Protein AF-A0A1I8AW15-F1 (afdb_monomer_lite)

pLDDT: mean 72.68, std 21.8, range [30.0, 95.88]

InterPro domains:
  IPR016137 RGS domain [PF00615] (11-127)
  IPR016137 RGS domain [PS50132] (11-117)
  IPR016137 RGS domain [SM00315] (11-133)
  IPR036305 RGS domain superfamily [SSF48097] (4-133)
  IPR043581 Axin-like [PTHR46102] (6-182)
  IPR044926 RGS, subdomain 2 [G3DSA:1.10.167.10] (1-137)

Organism: Meloidogyne hapla (NCBI:txid6305)

Radius of gyration: 28.62 Å; chains: 1; bounding box: 83×73×67 Å

Sequence (205 aa):
MEQRRFKWATSLEEVLSDFDALQLFQSWMGVDDDSSEHPLRLHFAIIAYRAMLSRNDTRVMQLAREIYNKFLRPKIGLCAFIDSTIRERVGQRLRQSTACPSDLFDECLPSLDAFLRRQHALFVSSHEFLDKFNSSLFLDDQAPSCSSDIHKSSLANRSSRKGQQHKDHIVPTLTADMLKRSQRDREAMVPAGTTRFAHLVYSND

Secondary structure (DSSP, 8-state):
-HHHHHHHHH-HHHHHH-HHHHHHHHHHHTT-TTS-SHHHHHHHHHHHHHHHHHTT-TTHHHHHHHHIIIII-TTT-S-TTS-HHHHHHHHHHHHH-SS--TTTTGGGHHHHHHHHHHHHHHHHTSHHHHHHHH-TTSSS-----------------------------------HHHHHHHHHHHHTT----------------

Foldseek 3Di:
DLVLLVCLLVDLVSLLVDPVSVVLLLVVLVPDPVRDCLLVVLVVLLVVLLVCVVVVPPCSLVSLVVSLVAALDPPHHPPPQFDVVLSVQLVVCSVPDPDDDSCSCVSVVVSSVVVSVVSSNVSSVDPSSVCVSVVPPPPDPPDPDDDDDDDDDDDDDDDDDDDDDDDDPCPPDCDPVVVVVVVVVVVVPPDDDDDDDDDDDDDDD

Structure (mmCIF, N/CA/C/O backbone):
data_AF-A0A1I8AW15-F1
#
_entry.id   AF-A0A1I8AW15-F1
#
loop_
_atom_site.group_PDB
_atom_site.id
_atom_site.type_symbol
_atom_site.label_atom_id
_atom_site.label_alt_id
_atom_site.label_comp_id
_atom_site.label_asym_id
_atom_site.label_entity_id
_atom_site.label_seq_id
_atom_site.pdbx_PDB_ins_code
_atom_site.Cartn_x
_atom_site.Cartn_y
_atom_site.Cartn_z
_atom_site.occupancy
_atom_site.B_iso_or_equiv
_atom_site.auth_seq_id
_atom_site.auth_comp_id
_atom_site.auth_asym_id
_atom_site.auth_atom_id
_atom_site.pdbx_PDB_model_num
ATOM 1 N N . MET A 1 1 ? 12.651 -21.313 -12.231 1.00 55.78 1 MET A N 1
ATOM 2 C CA . MET A 1 1 ? 13.072 -19.936 -11.881 1.00 55.78 1 MET A CA 1
ATOM 3 C C . MET A 1 1 ? 12.522 -18.909 -12.870 1.00 55.78 1 MET A C 1
ATOM 5 O O . MET A 1 1 ? 11.902 -17.954 -12.424 1.00 55.78 1 MET A O 1
ATOM 9 N N . GLU A 1 2 ? 12.622 -19.130 -14.185 1.00 55.75 2 GLU A N 1
ATOM 10 C CA . GLU A 1 2 ? 12.097 -18.208 -15.218 1.00 55.75 2 GLU A CA 1
ATOM 11 C C . GLU A 1 2 ? 10.591 -17.917 -15.113 1.00 55.75 2 GLU A C 1
ATOM 13 O O . GLU A 1 2 ? 10.188 -16.759 -15.171 1.00 55.75 2 GLU A O 1
ATOM 18 N N . GLN A 1 3 ? 9.755 -18.931 -14.849 1.00 60.03 3 GLN A N 1
ATOM 19 C CA . GLN A 1 3 ? 8.311 -18.717 -14.656 1.00 60.03 3 GLN A CA 1
ATOM 20 C C . GLN A 1 3 ? 7.980 -17.788 -13.478 1.00 60.03 3 GLN A C 1
ATOM 22 O O . GLN A 1 3 ? 6.997 -17.061 -13.555 1.00 60.03 3 GLN A O 1
ATOM 27 N N . ARG A 1 4 ? 8.778 -17.780 -12.398 1.00 64.06 4 ARG A N 1
ATOM 28 C CA . ARG A 1 4 ? 8.552 -16.860 -11.265 1.00 64.06 4 ARG A CA 1
ATOM 29 C C . ARG A 1 4 ? 8.917 -15.425 -11.638 1.00 64.06 4 ARG A C 1
ATOM 31 O O . ARG A 1 4 ? 8.177 -14.508 -11.325 1.00 64.06 4 ARG A O 1
ATOM 38 N N . ARG A 1 5 ? 9.994 -15.231 -12.400 1.00 66.38 5 ARG A N 1
ATOM 39 C CA . ARG A 1 5 ? 10.424 -13.895 -12.842 1.00 66.38 5 ARG A CA 1
ATOM 40 C C . ARG A 1 5 ? 9.488 -13.286 -13.881 1.00 66.38 5 ARG A C 1
ATOM 42 O O . ARG A 1 5 ? 9.235 -12.088 -13.842 1.00 66.38 5 ARG A O 1
ATOM 49 N N . PHE A 1 6 ? 8.918 -14.107 -14.765 1.00 72.19 6 PHE A N 1
ATOM 50 C CA . PHE A 1 6 ? 7.867 -13.657 -15.681 1.00 72.19 6 PHE A CA 1
ATOM 51 C C . PHE A 1 6 ? 6.615 -13.188 -14.920 1.00 72.19 6 PHE A C 1
ATOM 53 O O . PHE A 1 6 ? 5.993 -12.195 -15.294 1.00 72.19 6 PHE A O 1
ATOM 60 N N . LYS A 1 7 ? 6.277 -13.849 -13.803 1.00 80.81 7 LYS A N 1
ATOM 61 C CA . LYS A 1 7 ? 5.204 -13.401 -12.904 1.00 80.81 7 LYS A CA 1
ATOM 62 C C . LYS A 1 7 ? 5.536 -12.070 -12.231 1.00 80.81 7 LYS A C 1
ATOM 64 O O . LYS A 1 7 ? 4.696 -11.178 -12.231 1.00 80.81 7 LYS A O 1
ATOM 69 N N . TRP A 1 8 ? 6.769 -11.890 -11.755 1.00 83.31 8 TRP A N 1
ATOM 70 C CA . TRP A 1 8 ? 7.211 -10.616 -11.173 1.00 83.31 8 TRP A CA 1
ATOM 71 C C . TRP A 1 8 ? 7.154 -9.460 -12.175 1.00 83.31 8 TRP A C 1
ATOM 73 O O . TRP A 1 8 ? 6.820 -8.346 -11.797 1.00 83.31 8 TRP A O 1
ATOM 83 N N . ALA A 1 9 ? 7.434 -9.718 -13.455 1.00 79.06 9 ALA A N 1
ATOM 84 C CA . ALA A 1 9 ? 7.359 -8.708 -14.510 1.00 79.06 9 ALA A CA 1
ATOM 85 C C . ALA A 1 9 ? 5.917 -8.320 -14.895 1.00 79.06 9 ALA A C 1
ATOM 87 O O . ALA A 1 9 ? 5.694 -7.250 -15.453 1.00 79.06 9 ALA A O 1
ATOM 88 N N . THR A 1 10 ? 4.936 -9.183 -14.621 1.00 82.50 10 THR A N 1
ATOM 89 C CA . THR A 1 10 ? 3.550 -9.022 -15.098 1.00 82.50 10 THR A CA 1
ATOM 90 C C . THR A 1 10 ? 2.559 -8.658 -13.999 1.00 82.50 10 THR A C 1
ATOM 92 O O . THR A 1 10 ? 1.478 -8.159 -14.307 1.00 82.50 10 THR A O 1
ATOM 95 N N . SER A 1 11 ? 2.909 -8.885 -12.733 1.00 87.88 11 SER A N 1
ATOM 96 C CA . SER A 1 11 ? 1.995 -8.737 -11.604 1.00 87.88 11 SER A CA 1
ATOM 97 C C . SER A 1 11 ? 2.696 -8.130 -10.391 1.00 87.88 11 SER A C 1
ATOM 99 O O . SER A 1 11 ? 3.661 -8.693 -9.871 1.00 87.88 11 SER A O 1
ATOM 101 N N . LEU A 1 12 ? 2.173 -6.996 -9.915 1.00 89.81 12 LEU A N 1
ATOM 102 C CA . LEU A 1 12 ? 2.604 -6.380 -8.659 1.00 89.81 12 LEU A CA 1
ATOM 103 C C . LEU A 1 12 ? 2.271 -7.302 -7.480 1.00 89.81 12 LEU A C 1
ATOM 105 O O . LEU A 1 12 ? 3.043 -7.412 -6.537 1.00 89.81 12 LEU A O 1
ATOM 109 N N . GLU A 1 13 ? 1.138 -7.990 -7.536 1.00 91.44 13 GLU A N 1
ATOM 110 C CA . GLU A 1 13 ? 0.651 -8.874 -6.484 1.00 91.44 13 GLU A CA 1
ATOM 111 C C . GLU A 1 13 ? 1.610 -10.046 -6.245 1.00 91.44 13 GLU A C 1
ATOM 113 O O . GLU A 1 13 ? 1.859 -10.424 -5.100 1.00 91.44 13 GLU A O 1
ATOM 118 N N . GLU A 1 14 ? 2.202 -10.580 -7.315 1.00 88.56 14 GLU A N 1
ATOM 119 C CA . GLU A 1 14 ? 3.231 -11.622 -7.235 1.00 88.56 14 GLU A CA 1
ATOM 120 C C . GLU A 1 14 ? 4.530 -11.074 -6.626 1.00 88.56 14 GLU A C 1
ATOM 122 O O . GLU A 1 14 ? 5.172 -11.767 -5.841 1.00 88.56 14 GLU A O 1
ATOM 127 N N . VAL A 1 15 ? 4.886 -9.816 -6.916 1.00 87.56 15 VAL A N 1
ATOM 128 C CA . VAL A 1 15 ? 6.038 -9.143 -6.290 1.00 87.56 15 VAL A CA 1
ATOM 129 C C . VAL A 1 15 ? 5.806 -8.898 -4.798 1.00 87.56 15 VAL A C 1
ATOM 131 O O . VAL A 1 15 ? 6.709 -9.106 -3.999 1.00 87.56 15 VAL A O 1
ATOM 134 N N . LEU A 1 16 ? 4.604 -8.476 -4.401 1.00 90.81 16 LEU A N 1
ATOM 135 C CA . LEU A 1 16 ? 4.272 -8.200 -2.998 1.00 90.81 16 LEU A CA 1
ATOM 136 C C . LEU A 1 16 ? 4.114 -9.474 -2.155 1.00 90.81 16 LEU A C 1
ATOM 138 O O . LEU A 1 16 ? 4.244 -9.411 -0.932 1.00 90.81 16 LEU A O 1
ATOM 142 N N . SER A 1 17 ? 3.822 -10.609 -2.795 1.00 88.94 17 SER A N 1
ATOM 143 C CA . SER A 1 17 ? 3.623 -11.902 -2.128 1.00 88.94 17 SER A CA 1
ATOM 144 C C . SER A 1 17 ? 4.902 -12.741 -2.027 1.00 88.94 17 SER A C 1
ATOM 146 O O . SER A 1 17 ? 4.991 -13.610 -1.160 1.00 88.94 17 SER A O 1
ATOM 148 N N . ASP A 1 18 ? 5.884 -12.507 -2.900 1.00 87.38 18 ASP A N 1
ATOM 149 C CA . ASP A 1 18 ? 7.165 -13.215 -2.919 1.00 87.38 18 ASP A CA 1
ATOM 150 C C . ASP A 1 18 ? 8.237 -12.417 -2.159 1.00 87.38 18 ASP A C 1
ATOM 152 O O . ASP A 1 18 ? 8.476 -11.242 -2.435 1.00 87.38 18 ASP A O 1
ATOM 156 N N . PHE A 1 19 ? 8.888 -13.052 -1.179 1.00 86.69 19 PHE A N 1
ATOM 157 C CA . PHE A 1 19 ? 9.869 -12.385 -0.320 1.00 86.69 19 PHE A CA 1
ATOM 158 C C . PHE A 1 19 ? 11.073 -11.849 -1.106 1.00 86.69 19 PHE A C 1
ATOM 160 O O . PHE A 1 19 ? 11.488 -10.713 -0.876 1.00 86.69 19 PHE A O 1
ATOM 167 N N . ASP A 1 20 ? 11.609 -12.630 -2.046 1.00 85.38 20 ASP A N 1
ATOM 168 C CA . ASP A 1 20 ? 12.796 -12.244 -2.811 1.00 85.38 20 ASP A CA 1
ATOM 169 C C . ASP A 1 20 ? 12.461 -11.091 -3.763 1.00 85.38 20 ASP A C 1
ATOM 171 O O . ASP A 1 20 ? 13.210 -10.115 -3.865 1.00 85.38 20 ASP A O 1
ATOM 175 N N . ALA A 1 21 ? 11.299 -11.165 -4.417 1.00 84.75 21 ALA A N 1
ATOM 176 C CA . ALA A 1 21 ? 10.802 -10.100 -5.283 1.00 84.75 21 ALA A CA 1
ATOM 177 C C . ALA A 1 21 ? 10.575 -8.796 -4.510 1.00 84.75 21 ALA A C 1
ATOM 179 O O . ALA A 1 21 ? 10.987 -7.725 -4.961 1.00 84.75 21 ALA A O 1
ATOM 180 N N . LEU A 1 22 ? 9.964 -8.889 -3.327 1.00 89.00 22 LEU A N 1
ATOM 181 C CA . LEU A 1 22 ? 9.703 -7.745 -2.467 1.00 89.00 22 LEU A CA 1
ATOM 182 C C . LEU A 1 22 ? 11.000 -7.088 -1.987 1.00 89.00 22 LEU A C 1
ATOM 184 O O . LEU A 1 22 ? 11.090 -5.863 -2.009 1.00 89.00 22 LEU A O 1
ATOM 188 N N . GLN A 1 23 ? 12.007 -7.871 -1.586 1.00 87.00 23 GLN A N 1
ATOM 189 C CA . GLN A 1 23 ? 13.311 -7.336 -1.177 1.00 87.00 23 GLN A CA 1
ATOM 190 C C . GLN A 1 23 ? 13.996 -6.580 -2.320 1.00 87.00 23 GLN A C 1
ATOM 192 O O . GLN A 1 23 ? 14.532 -5.491 -2.113 1.00 87.00 23 GLN A O 1
ATOM 197 N N . LEU A 1 24 ? 13.940 -7.118 -3.540 1.00 86.06 24 LEU A N 1
ATOM 198 C CA . LEU A 1 24 ? 14.473 -6.437 -4.719 1.00 86.06 24 LEU A CA 1
ATOM 199 C C . LEU A 1 24 ? 13.719 -5.144 -5.021 1.00 86.06 24 LEU A C 1
ATOM 201 O O . LEU A 1 24 ? 14.347 -4.119 -5.278 1.00 86.06 24 LEU A O 1
ATOM 205 N N . PHE A 1 25 ? 12.391 -5.178 -4.948 1.00 87.69 25 PHE A N 1
ATOM 206 C CA . PHE A 1 25 ? 11.553 -4.012 -5.200 1.00 87.69 25 PHE A CA 1
ATOM 207 C C . PHE A 1 25 ? 11.757 -2.919 -4.139 1.00 87.69 25 PHE A C 1
ATOM 209 O O . PHE A 1 25 ? 11.862 -1.744 -4.480 1.00 87.69 25 PHE A O 1
ATOM 216 N N . GLN A 1 26 ? 11.895 -3.295 -2.863 1.00 88.62 26 GLN A N 1
ATOM 217 C CA . GLN A 1 26 ? 12.245 -2.388 -1.764 1.00 88.62 26 GLN A CA 1
ATOM 218 C C . GLN A 1 26 ? 13.633 -1.779 -1.943 1.00 88.62 26 GLN A C 1
ATOM 220 O O . GLN A 1 26 ? 13.791 -0.570 -1.793 1.00 88.62 26 GLN A O 1
ATOM 225 N N . SER A 1 27 ? 14.627 -2.606 -2.277 1.00 86.25 27 SER A N 1
ATOM 226 C CA . SER A 1 27 ? 15.989 -2.138 -2.510 1.00 86.25 27 SER A CA 1
ATOM 227 C C . SER A 1 27 ? 16.038 -1.155 -3.668 1.00 86.25 27 SER A C 1
ATOM 229 O O . SER A 1 27 ? 16.708 -0.142 -3.531 1.00 86.25 27 SER A O 1
ATOM 231 N N . TRP A 1 28 ? 15.340 -1.437 -4.773 1.00 87.50 28 TRP A N 1
ATOM 232 C CA . TRP A 1 28 ? 15.256 -0.535 -5.920 1.00 87.50 28 TRP A CA 1
ATOM 233 C C . TRP A 1 28 ? 14.564 0.775 -5.545 1.00 87.50 28 TRP A C 1
ATOM 235 O O . TRP A 1 28 ? 15.091 1.846 -5.826 1.00 87.50 28 TRP A O 1
ATOM 245 N N . MET A 1 29 ? 13.444 0.702 -4.817 1.00 84.00 29 MET A N 1
ATOM 246 C CA . MET A 1 29 ? 12.767 1.912 -4.366 1.00 84.00 29 MET A CA 1
ATOM 247 C C . MET A 1 29 ? 13.625 2.762 -3.426 1.00 84.00 29 MET A C 1
ATOM 249 O O . MET A 1 29 ? 13.451 3.968 -3.396 1.00 84.00 29 MET A O 1
ATOM 253 N N . GLY A 1 30 ? 14.548 2.170 -2.669 1.00 77.06 30 GLY A N 1
ATOM 254 C CA . GLY A 1 30 ? 15.447 2.911 -1.783 1.00 77.06 30 GLY A CA 1
ATOM 255 C C . GLY A 1 30 ? 16.617 3.620 -2.478 1.00 77.06 30 GLY A C 1
ATOM 256 O O . GLY A 1 30 ? 17.380 4.286 -1.781 1.00 77.06 30 GLY A O 1
ATOM 257 N N . VAL A 1 31 ? 16.798 3.457 -3.797 1.00 73.19 31 VAL A N 1
ATOM 258 C CA . VAL A 1 31 ? 17.905 4.076 -4.555 1.00 73.19 31 VAL A CA 1
ATOM 259 C C . VAL A 1 31 ? 17.589 5.517 -4.961 1.00 73.19 31 VAL A C 1
ATOM 261 O O . VAL A 1 31 ? 18.476 6.367 -4.898 1.00 73.19 31 VAL A O 1
ATOM 264 N N . ASP A 1 32 ? 16.340 5.800 -5.337 1.00 64.44 32 ASP A N 1
ATOM 265 C CA . ASP A 1 32 ? 15.919 7.111 -5.835 1.00 64.44 32 ASP A CA 1
ATOM 266 C C . ASP A 1 32 ? 15.163 7.904 -4.760 1.00 64.44 32 ASP A C 1
ATOM 268 O O . ASP A 1 32 ? 14.198 7.417 -4.177 1.00 64.44 32 ASP A O 1
ATOM 272 N N . ASP A 1 33 ? 15.545 9.165 -4.547 1.00 58.03 33 ASP A N 1
ATOM 273 C CA . ASP A 1 33 ? 14.931 10.058 -3.544 1.00 58.03 33 ASP A CA 1
ATOM 274 C C . ASP A 1 33 ? 13.451 10.383 -3.872 1.00 58.03 33 ASP A C 1
ATOM 276 O O . ASP A 1 33 ? 12.632 10.630 -2.985 1.00 58.03 33 ASP A O 1
ATOM 280 N N . ASP A 1 34 ? 13.080 10.302 -5.158 1.00 55.12 34 ASP A N 1
ATOM 281 C CA . ASP A 1 34 ? 11.700 10.447 -5.656 1.00 55.12 34 ASP A CA 1
ATOM 282 C C . ASP A 1 34 ? 10.829 9.207 -5.386 1.00 55.12 34 ASP A C 1
ATOM 284 O O . ASP A 1 34 ? 9.592 9.254 -5.418 1.00 55.12 34 ASP A O 1
ATOM 288 N N . SER A 1 35 ? 11.474 8.076 -5.113 1.00 60.81 35 SER A N 1
ATOM 289 C CA . SER A 1 35 ? 10.849 6.801 -4.827 1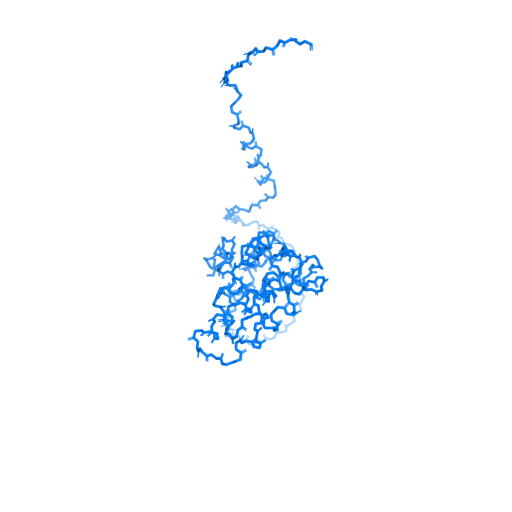.00 60.81 35 SER A CA 1
ATOM 290 C C . SER A 1 35 ? 10.884 6.572 -3.319 1.00 60.81 35 SER A C 1
ATOM 292 O O . SER A 1 35 ? 11.832 6.082 -2.718 1.00 60.81 35 SER A O 1
ATOM 294 N N . SER A 1 36 ? 9.800 6.931 -2.651 1.00 74.88 36 SER A N 1
ATOM 295 C CA . SER A 1 36 ? 9.697 6.642 -1.232 1.00 74.88 36 SER A CA 1
ATOM 296 C C . SER A 1 36 ? 9.252 5.195 -0.999 1.00 74.88 36 SER A C 1
ATOM 298 O O . SER A 1 36 ? 8.254 4.764 -1.564 1.00 74.88 36 SER A O 1
ATOM 300 N N . GLU A 1 37 ? 9.898 4.464 -0.082 1.00 85.44 37 GLU A N 1
ATOM 301 C CA . GLU A 1 37 ? 9.426 3.152 0.413 1.00 85.44 37 GLU A CA 1
ATOM 302 C C . GLU A 1 37 ? 8.133 3.276 1.259 1.00 85.44 37 GLU A C 1
ATOM 304 O O . GLU A 1 37 ? 7.493 2.296 1.646 1.00 85.44 37 GLU A O 1
ATOM 309 N N . HIS A 1 38 ? 7.728 4.499 1.611 1.00 89.69 38 HIS A N 1
ATOM 310 C CA . HIS A 1 38 ? 6.589 4.759 2.493 1.00 89.69 38 HIS A CA 1
ATOM 311 C C . HIS A 1 38 ? 5.238 4.198 2.004 1.00 89.69 38 HIS A C 1
ATOM 313 O O . HIS A 1 38 ? 4.503 3.681 2.847 1.00 89.69 38 HIS A O 1
ATOM 319 N N . PRO A 1 39 ? 4.893 4.218 0.702 1.00 91.19 39 PRO A N 1
ATOM 320 C CA . PRO A 1 39 ? 3.684 3.591 0.174 1.00 91.19 39 PRO A CA 1
ATOM 321 C C . PRO A 1 39 ? 3.681 2.070 0.382 1.00 91.19 39 PRO A C 1
ATOM 323 O O . PRO A 1 39 ? 2.666 1.526 0.811 1.00 91.19 39 PRO A O 1
ATOM 326 N N . LEU A 1 40 ? 4.815 1.377 0.201 1.00 92.12 40 LEU A N 1
ATOM 327 C CA . LEU A 1 40 ? 4.907 -0.051 0.541 1.00 92.12 40 LEU A CA 1
ATOM 328 C C . LEU A 1 40 ? 4.638 -0.293 2.025 1.00 92.12 40 LEU A C 1
ATOM 330 O O . LEU A 1 40 ? 3.866 -1.176 2.397 1.00 92.12 40 LEU A O 1
ATOM 334 N N . ARG A 1 41 ? 5.265 0.507 2.892 1.00 92.25 41 ARG A N 1
ATOM 335 C CA . ARG A 1 41 ? 5.071 0.383 4.340 1.00 92.25 41 ARG A CA 1
ATOM 336 C C . ARG A 1 41 ? 3.614 0.633 4.731 1.00 92.25 41 ARG A C 1
ATOM 338 O O . ARG A 1 41 ? 3.099 -0.071 5.596 1.00 92.25 41 ARG A O 1
ATOM 345 N N . LEU A 1 42 ? 2.940 1.584 4.081 1.00 94.62 42 LEU A N 1
ATOM 346 C CA . LEU A 1 42 ? 1.508 1.818 4.264 1.00 94.62 42 LEU A CA 1
ATOM 347 C C . LEU A 1 42 ? 0.678 0.602 3.822 1.00 94.62 42 LEU A C 1
ATOM 349 O O . LEU A 1 42 ? -0.206 0.184 4.565 1.00 94.62 42 LEU A O 1
ATOM 353 N N . HIS A 1 43 ? 0.983 0.004 2.666 1.00 95.12 43 HIS A N 1
ATOM 354 C CA . HIS A 1 43 ? 0.288 -1.185 2.161 1.00 95.12 43 HIS A CA 1
ATOM 355 C C . HIS A 1 43 ? 0.320 -2.336 3.175 1.00 95.12 43 HIS A C 1
ATOM 357 O O . HIS A 1 43 ? -0.730 -2.831 3.595 1.00 95.12 43 HIS A O 1
ATOM 363 N N . PHE A 1 44 ? 1.511 -2.705 3.653 1.00 94.94 44 PHE A N 1
ATOM 364 C CA . PHE A 1 44 ? 1.644 -3.775 4.644 1.00 94.94 44 PHE A CA 1
ATOM 365 C C . PHE A 1 44 ? 1.047 -3.410 6.002 1.00 94.94 44 PHE A C 1
ATOM 367 O O . PHE A 1 44 ? 0.497 -4.278 6.679 1.00 94.94 44 PHE A O 1
ATOM 374 N N . ALA A 1 45 ? 1.086 -2.136 6.397 1.00 95.88 45 ALA A N 1
ATOM 375 C CA . ALA A 1 45 ? 0.441 -1.708 7.630 1.00 95.88 45 ALA A CA 1
ATOM 376 C C . ALA A 1 45 ? -1.092 -1.841 7.555 1.00 95.88 45 ALA A C 1
ATOM 378 O O . ALA A 1 45 ? -1.711 -2.255 8.535 1.00 95.88 45 ALA A O 1
ATOM 379 N N . ILE A 1 46 ? -1.709 -1.573 6.397 1.00 95.56 46 ILE A N 1
ATOM 380 C CA . ILE A 1 46 ? -3.149 -1.797 6.181 1.00 95.56 46 ILE A CA 1
ATOM 381 C C . ILE A 1 46 ? -3.483 -3.299 6.195 1.00 95.56 46 ILE A C 1
ATOM 383 O O . ILE A 1 46 ? -4.495 -3.696 6.776 1.00 95.56 46 ILE A O 1
ATOM 387 N N . ILE A 1 47 ? -2.629 -4.155 5.621 1.00 94.69 47 ILE A N 1
ATOM 388 C CA . ILE A 1 47 ? -2.788 -5.618 5.721 1.00 94.69 47 ILE A CA 1
ATOM 389 C C . ILE A 1 47 ? -2.728 -6.064 7.186 1.00 94.69 47 ILE A C 1
ATOM 391 O O . ILE A 1 47 ? -3.617 -6.782 7.649 1.00 94.69 47 ILE A O 1
ATOM 395 N N . ALA A 1 48 ? -1.723 -5.604 7.935 1.00 95.25 48 ALA A N 1
ATOM 396 C CA . ALA A 1 48 ? -1.578 -5.914 9.354 1.00 95.25 48 ALA A CA 1
ATOM 397 C C . ALA A 1 48 ? -2.790 -5.433 10.165 1.00 95.25 48 ALA A C 1
ATOM 399 O O . ALA A 1 48 ? -3.302 -6.171 11.004 1.00 95.25 48 ALA A O 1
ATOM 400 N N . TYR A 1 49 ? -3.303 -4.237 9.867 1.00 95.25 49 TYR A N 1
ATOM 401 C CA . TYR A 1 49 ? -4.520 -3.699 10.467 1.00 95.25 49 TYR A CA 1
ATOM 402 C C . TYR A 1 49 ? -5.727 -4.623 10.264 1.00 95.25 49 TYR A C 1
ATOM 404 O O . TYR A 1 49 ? -6.382 -5.008 11.234 1.00 95.25 49 TYR A O 1
ATOM 412 N N . ARG A 1 50 ? -5.980 -5.049 9.022 1.00 94.56 50 ARG A N 1
ATOM 413 C CA . ARG A 1 50 ? -7.072 -5.978 8.689 1.00 94.56 50 ARG A CA 1
ATOM 414 C C . ARG A 1 50 ? -6.895 -7.348 9.351 1.00 94.56 50 ARG A C 1
ATOM 416 O O . ARG A 1 50 ? -7.868 -7.930 9.824 1.00 94.56 50 ARG A O 1
ATOM 423 N N . ALA A 1 51 ? -5.662 -7.842 9.440 1.00 94.38 51 ALA A N 1
ATOM 424 C CA . ALA A 1 51 ? -5.350 -9.094 10.127 1.00 94.38 51 ALA A CA 1
ATOM 425 C C . ALA A 1 51 ? -5.531 -9.002 11.655 1.00 94.38 51 ALA A C 1
ATOM 427 O O . ALA A 1 51 ? -5.929 -9.972 12.294 1.00 94.38 51 ALA A O 1
ATOM 428 N N . MET A 1 52 ? -5.253 -7.849 12.268 1.00 94.88 52 MET A N 1
ATOM 429 C CA . MET A 1 52 ? -5.508 -7.624 13.697 1.00 94.88 52 MET A CA 1
ATOM 430 C C . MET A 1 52 ? -7.004 -7.484 13.987 1.00 94.88 52 MET A C 1
ATOM 432 O O . MET A 1 52 ? -7.483 -8.028 14.981 1.00 94.88 52 MET A O 1
ATOM 436 N N . LEU A 1 53 ? -7.745 -6.823 13.092 1.00 93.44 53 LEU A N 1
ATOM 437 C CA . LEU A 1 53 ? -9.203 -6.735 13.146 1.00 93.44 53 LEU A CA 1
ATOM 438 C C . LEU A 1 53 ? -9.863 -8.117 13.131 1.00 93.44 53 LEU A C 1
ATOM 440 O O . LEU A 1 53 ? -10.703 -8.397 13.982 1.00 93.44 53 LEU A O 1
ATOM 444 N N . SER A 1 54 ? -9.466 -8.999 12.207 1.00 93.50 54 SER A N 1
ATOM 445 C CA . SER A 1 54 ? -10.053 -10.345 12.098 1.00 93.50 54 SER A CA 1
ATOM 446 C C . SER A 1 54 ? -9.772 -11.229 13.316 1.00 93.50 54 SER A C 1
ATOM 448 O O . SER A 1 54 ? -10.532 -12.150 13.604 1.00 93.50 54 SER A O 1
ATOM 450 N N . ARG A 1 55 ? -8.702 -10.930 14.060 1.00 94.44 55 ARG A N 1
ATOM 451 C CA . ARG A 1 55 ? -8.322 -11.613 15.306 1.00 94.44 55 ARG A CA 1
ATOM 452 C C . ARG A 1 55 ? -8.886 -10.938 16.560 1.00 94.44 55 ARG A C 1
ATOM 454 O O . ARG A 1 55 ? -8.597 -11.403 17.659 1.00 94.44 55 ARG A O 1
ATOM 461 N N . ASN A 1 56 ? -9.664 -9.864 16.402 1.00 90.69 56 ASN A N 1
ATOM 462 C CA . ASN A 1 56 ? -10.206 -9.045 17.486 1.00 90.69 56 ASN A CA 1
ATOM 463 C C . ASN A 1 56 ? -9.118 -8.545 18.466 1.00 90.69 56 ASN A C 1
ATOM 465 O O . ASN A 1 56 ? -9.321 -8.513 19.680 1.00 90.69 56 ASN A O 1
ATOM 469 N N . ASP A 1 57 ? -7.935 -8.193 17.943 1.00 92.12 57 ASP A N 1
ATOM 470 C CA . ASP A 1 57 ? -6.817 -7.692 18.752 1.00 92.12 57 ASP A CA 1
ATOM 471 C C . ASP A 1 57 ? -7.141 -6.285 19.280 1.00 92.12 57 ASP A C 1
ATOM 473 O O . ASP A 1 57 ? -7.433 -5.359 18.521 1.00 92.12 57 ASP A O 1
ATOM 477 N N . THR A 1 58 ? -7.051 -6.096 20.595 1.00 90.44 58 THR A N 1
ATOM 478 C CA . THR A 1 58 ? -7.375 -4.827 21.266 1.00 90.44 58 THR A CA 1
ATOM 479 C C . THR A 1 58 ? -6.446 -3.678 20.865 1.00 90.44 58 THR A C 1
ATOM 481 O O . THR A 1 58 ? -6.811 -2.507 20.983 1.00 90.44 58 THR A O 1
ATOM 484 N N . ARG A 1 59 ? -5.256 -3.985 20.334 1.00 92.50 59 ARG A N 1
ATOM 485 C CA . ARG A 1 59 ? -4.262 -2.997 19.888 1.00 92.50 59 ARG A CA 1
ATOM 486 C C . ARG A 1 59 ? -4.551 -2.436 18.499 1.00 92.50 59 ARG A C 1
ATOM 488 O O . ARG A 1 59 ? -3.856 -1.524 18.058 1.00 92.50 59 ARG A O 1
ATOM 495 N N . VAL A 1 60 ? -5.579 -2.927 17.810 1.00 94.00 60 VAL A N 1
ATOM 496 C CA . VAL A 1 60 ? -5.906 -2.512 16.439 1.00 94.00 60 VAL A CA 1
ATOM 497 C C . VAL A 1 60 ? -6.198 -1.010 16.320 1.00 94.00 60 VAL A C 1
ATOM 499 O O . VAL A 1 60 ? -5.763 -0.364 15.368 1.00 94.00 60 VAL A O 1
ATOM 502 N N . MET A 1 61 ? -6.831 -0.419 17.342 1.00 91.88 61 MET A N 1
ATOM 503 C CA . MET A 1 61 ? -7.057 1.031 17.436 1.00 91.88 61 MET A CA 1
ATOM 504 C C . MET A 1 61 ? -5.750 1.821 17.557 1.00 91.88 61 MET A C 1
ATOM 506 O O . MET A 1 61 ? -5.626 2.906 16.987 1.00 91.88 61 MET A O 1
ATOM 510 N N . GLN A 1 62 ? -4.777 1.295 18.303 1.00 93.38 62 GLN A N 1
ATOM 511 C CA . GLN A 1 62 ? -3.466 1.922 18.454 1.00 93.38 62 GLN A CA 1
ATOM 512 C C . GLN A 1 62 ? -2.694 1.865 17.131 1.00 93.38 62 GLN A C 1
ATOM 514 O O . GLN A 1 62 ? -2.195 2.893 16.675 1.00 93.38 62 GLN A O 1
ATOM 519 N N . LEU A 1 63 ? -2.704 0.709 16.461 1.00 94.62 63 LEU A N 1
ATOM 520 C CA . LEU A 1 63 ? -2.109 0.560 15.135 1.00 94.62 63 LEU A CA 1
ATOM 521 C C . LEU A 1 63 ? -2.749 1.520 14.118 1.00 94.62 63 LEU A C 1
ATOM 523 O O . LEU A 1 63 ? -2.033 2.199 13.388 1.00 94.62 63 LEU A O 1
ATOM 527 N N . ALA A 1 64 ? -4.079 1.654 14.101 1.00 94.56 64 ALA A N 1
ATOM 528 C CA . ALA A 1 64 ? -4.764 2.591 13.207 1.00 94.56 64 ALA A CA 1
ATOM 529 C C . ALA A 1 64 ? -4.292 4.044 13.400 1.00 94.56 64 ALA A C 1
ATOM 531 O O . ALA A 1 64 ? -4.082 4.774 12.427 1.00 94.56 64 ALA A O 1
ATOM 532 N N . ARG A 1 65 ? -4.074 4.460 14.656 1.00 94.00 65 ARG A N 1
ATOM 533 C CA . ARG A 1 65 ? -3.523 5.783 14.991 1.00 94.00 65 ARG A CA 1
ATOM 534 C C . ARG A 1 65 ? -2.087 5.943 14.524 1.00 94.00 65 ARG A C 1
ATOM 536 O O . ARG A 1 65 ? -1.746 7.005 14.009 1.00 94.00 65 ARG A O 1
ATOM 543 N N . GLU A 1 66 ? -1.257 4.921 14.673 1.00 94.75 66 GLU A N 1
ATOM 544 C CA . GLU A 1 66 ? 0.128 4.939 14.196 1.00 94.75 66 GLU A CA 1
ATOM 545 C C . GLU A 1 66 ? 0.204 5.030 12.671 1.00 94.75 66 GLU A C 1
ATOM 547 O O . GLU A 1 66 ? 0.930 5.879 12.152 1.00 94.75 66 GLU A O 1
ATOM 552 N N . ILE A 1 67 ? -0.610 4.242 11.960 1.00 95.31 67 ILE A N 1
ATOM 553 C CA . ILE A 1 67 ? -0.729 4.296 10.497 1.00 95.31 67 ILE A CA 1
ATOM 554 C C . ILE A 1 67 ? -1.118 5.705 10.054 1.00 95.31 67 ILE A C 1
ATOM 556 O O . ILE A 1 67 ? -0.431 6.314 9.231 1.00 95.31 67 ILE A O 1
ATOM 560 N N . TYR A 1 68 ? -2.186 6.255 10.639 1.00 94.62 68 TYR A N 1
ATOM 561 C CA . TYR A 1 68 ? -2.643 7.598 10.304 1.00 94.62 68 TYR A CA 1
ATOM 562 C C . TYR A 1 68 ? -1.561 8.650 10.579 1.00 94.62 68 TYR A C 1
ATOM 564 O O . TYR A 1 68 ? -1.243 9.454 9.707 1.00 94.62 68 TYR A O 1
ATOM 572 N N . ASN A 1 69 ? -0.958 8.634 11.769 1.00 93.12 69 ASN A N 1
ATOM 573 C CA . ASN A 1 69 ? 0.022 9.639 12.175 1.00 93.12 69 ASN A CA 1
ATOM 574 C C . ASN A 1 69 ? 1.293 9.615 11.327 1.00 93.12 69 ASN A C 1
ATOM 576 O O . ASN A 1 69 ? 1.849 10.677 11.056 1.00 93.12 69 ASN A O 1
ATOM 580 N N . LYS A 1 70 ? 1.742 8.423 10.926 1.00 93.12 70 LYS A N 1
ATOM 581 C CA . LYS A 1 70 ? 2.980 8.240 10.172 1.00 93.12 70 LYS A CA 1
ATOM 582 C C . LYS A 1 70 ? 2.793 8.508 8.681 1.00 93.12 70 LYS A C 1
ATOM 584 O O . LYS A 1 70 ? 3.609 9.195 8.080 1.00 93.12 70 LYS A O 1
ATOM 589 N N . PHE A 1 71 ? 1.722 7.999 8.078 1.00 93.12 71 PHE A N 1
ATOM 590 C CA . PHE A 1 71 ? 1.578 8.008 6.618 1.00 93.12 71 PHE A CA 1
ATOM 591 C C . PHE A 1 71 ? 0.558 9.025 6.109 1.00 93.12 71 PHE A C 1
ATOM 593 O O . PHE A 1 71 ? 0.802 9.681 5.100 1.00 93.12 71 PHE A O 1
ATOM 600 N N . LEU A 1 72 ? -0.569 9.183 6.808 1.00 92.88 72 LEU A N 1
ATOM 601 C CA . LEU A 1 72 ? -1.744 9.898 6.293 1.00 92.88 72 LEU A CA 1
ATOM 602 C C . LEU A 1 72 ? -1.980 11.259 6.946 1.00 92.88 72 LEU A C 1
ATOM 604 O O . LEU A 1 72 ? -2.914 11.962 6.569 1.00 92.88 72 LEU A O 1
ATOM 608 N N . ARG A 1 73 ? -1.171 11.662 7.926 1.00 90.06 73 ARG A N 1
ATOM 609 C CA . ARG A 1 73 ? -1.385 12.926 8.627 1.00 90.06 73 ARG A CA 1
ATOM 610 C C . ARG A 1 73 ? -1.316 14.101 7.634 1.00 90.06 73 ARG A C 1
ATOM 612 O O . ARG A 1 73 ? -0.389 14.159 6.822 1.00 90.06 73 ARG A O 1
ATOM 619 N N . PRO A 1 74 ? -2.257 15.059 7.681 1.00 85.69 74 PRO A N 1
ATOM 620 C CA . PRO A 1 74 ? -2.196 16.236 6.824 1.00 85.69 74 PRO A CA 1
ATOM 621 C C . PRO A 1 74 ? -0.863 16.977 6.981 1.00 85.69 74 PRO A C 1
ATOM 623 O O . PRO A 1 74 ? -0.340 17.088 8.091 1.00 85.69 74 PRO A O 1
ATOM 626 N N . LYS A 1 75 ? -0.328 17.492 5.868 1.00 77.25 75 LYS A N 1
ATOM 627 C CA . LYS A 1 75 ? 0.904 18.305 5.760 1.00 77.25 75 LYS A CA 1
ATOM 628 C C . LYS A 1 75 ? 2.239 17.609 6.068 1.00 77.25 75 LYS A C 1
ATOM 630 O O . LYS A 1 75 ? 3.234 18.004 5.481 1.00 77.25 75 LYS A O 1
ATOM 635 N N . ILE A 1 76 ? 2.268 16.605 6.943 1.00 82.19 76 ILE A N 1
ATOM 636 C CA . ILE A 1 76 ? 3.513 15.931 7.374 1.00 82.19 76 ILE A CA 1
ATOM 637 C C . ILE A 1 76 ? 3.526 14.416 7.148 1.00 82.19 76 ILE A C 1
ATOM 639 O O . ILE A 1 76 ? 4.531 13.764 7.408 1.00 82.19 76 ILE A O 1
ATOM 643 N N . GLY A 1 77 ? 2.409 13.838 6.706 1.00 81.31 77 GLY A N 1
ATOM 644 C CA . GLY A 1 77 ? 2.322 12.419 6.395 1.00 81.31 77 GLY A CA 1
ATOM 645 C C . GLY A 1 77 ? 3.217 12.052 5.218 1.00 81.31 77 GLY A C 1
ATOM 646 O O . GLY A 1 77 ? 3.281 12.768 4.219 1.00 81.31 77 GLY A O 1
ATOM 647 N N . LEU A 1 78 ? 3.865 10.899 5.342 1.00 85.94 78 LEU A N 1
ATOM 648 C CA . LEU A 1 78 ? 4.816 10.373 4.367 1.00 85.94 78 LEU A CA 1
ATOM 649 C C . LEU A 1 78 ? 4.190 10.018 3.003 1.00 85.94 78 LEU A C 1
ATOM 651 O O . LEU A 1 78 ? 4.899 9.895 2.010 1.00 85.94 78 LEU A O 1
ATOM 655 N N . CYS A 1 79 ? 2.865 9.859 2.935 1.00 88.00 79 CYS A N 1
ATOM 656 C CA . CYS A 1 79 ? 2.134 9.539 1.709 1.00 88.00 79 CYS A CA 1
ATOM 657 C C . CYS A 1 79 ? 1.358 10.764 1.202 1.00 88.00 79 CYS A C 1
ATOM 659 O O . CYS A 1 79 ? 0.126 10.784 1.186 1.00 88.00 79 CYS A O 1
ATOM 661 N N . ALA A 1 80 ? 2.087 11.807 0.794 1.00 86.94 80 ALA A N 1
ATOM 662 C CA . ALA A 1 80 ? 1.499 13.065 0.324 1.00 86.94 80 ALA A CA 1
ATOM 663 C C . ALA A 1 80 ? 0.720 12.943 -1.000 1.00 86.94 80 ALA A C 1
ATOM 665 O O . ALA A 1 80 ? -0.147 13.775 -1.256 1.00 86.94 80 ALA A O 1
ATOM 666 N N . PHE A 1 81 ? 0.992 11.900 -1.795 1.00 89.00 81 PHE A N 1
ATOM 667 C CA . PHE A 1 81 ? 0.284 11.595 -3.046 1.00 89.00 81 PHE A CA 1
ATOM 668 C C . PHE A 1 81 ? -1.193 11.218 -2.835 1.00 89.00 81 PHE A C 1
ATOM 670 O O . PHE A 1 81 ? -1.975 11.255 -3.781 1.00 89.00 81 PHE A O 1
ATOM 677 N N . ILE A 1 82 ? -1.581 10.842 -1.611 1.00 91.56 82 ILE A N 1
ATOM 678 C CA . ILE A 1 82 ? -2.981 10.598 -1.260 1.00 91.56 82 ILE A CA 1
ATOM 679 C C . ILE A 1 82 ? -3.658 11.950 -1.033 1.00 91.56 82 ILE A C 1
ATOM 681 O O . ILE A 1 82 ? -3.152 12.800 -0.289 1.00 91.56 82 ILE A O 1
ATOM 685 N N . ASP A 1 83 ? -4.824 12.135 -1.647 1.00 92.50 83 ASP A N 1
ATOM 686 C CA . ASP A 1 83 ? -5.585 13.381 -1.574 1.00 92.50 83 ASP A CA 1
ATOM 687 C C . ASP A 1 83 ? -5.794 13.829 -0.114 1.00 92.50 83 ASP A C 1
ATOM 689 O O . ASP A 1 83 ? -6.066 13.024 0.787 1.00 92.50 83 ASP A O 1
ATOM 693 N N . SER A 1 84 ? -5.625 15.127 0.144 1.00 91.06 84 SER A N 1
ATOM 694 C CA . SER A 1 84 ? -5.836 15.714 1.470 1.00 91.06 84 SER A CA 1
ATOM 695 C C . SER A 1 84 ? -7.251 15.481 1.994 1.00 91.06 84 SER A C 1
ATOM 697 O O . SER A 1 84 ? -7.411 15.232 3.185 1.00 91.06 84 SER A O 1
ATOM 699 N N . THR A 1 85 ? -8.261 15.485 1.123 1.00 93.12 85 THR A N 1
ATOM 700 C CA . THR A 1 85 ? -9.662 15.234 1.490 1.00 93.12 85 THR A CA 1
ATOM 701 C C . THR A 1 85 ? -9.865 13.812 2.020 1.00 93.12 85 THR A C 1
ATOM 703 O O . THR A 1 85 ? -10.540 13.613 3.032 1.00 93.12 85 THR A O 1
ATOM 706 N N . ILE A 1 86 ? -9.229 12.813 1.398 1.00 93.50 86 ILE A N 1
ATOM 707 C CA . ILE A 1 86 ? -9.249 11.416 1.857 1.00 93.50 86 ILE A CA 1
ATOM 708 C C . ILE A 1 86 ? -8.550 11.317 3.214 1.00 93.50 86 ILE A C 1
ATOM 710 O O . ILE A 1 86 ? -9.107 10.777 4.170 1.00 93.50 86 ILE A O 1
ATOM 714 N N . ARG A 1 87 ? -7.348 11.894 3.326 1.00 94.12 87 ARG A N 1
ATOM 715 C CA . ARG A 1 87 ? -6.570 11.905 4.573 1.00 94.12 87 ARG A CA 1
ATOM 716 C C . ARG A 1 87 ? -7.352 12.525 5.732 1.00 94.12 87 ARG A C 1
ATOM 718 O O . ARG A 1 87 ? -7.400 11.954 6.821 1.00 94.12 87 ARG A O 1
ATOM 725 N N . GLU A 1 88 ? -8.015 13.654 5.509 1.00 93.75 88 GLU A N 1
ATOM 726 C CA . GLU A 1 88 ? -8.841 14.314 6.522 1.00 93.75 88 GLU A CA 1
ATOM 727 C C . GLU A 1 88 ? -10.038 13.464 6.95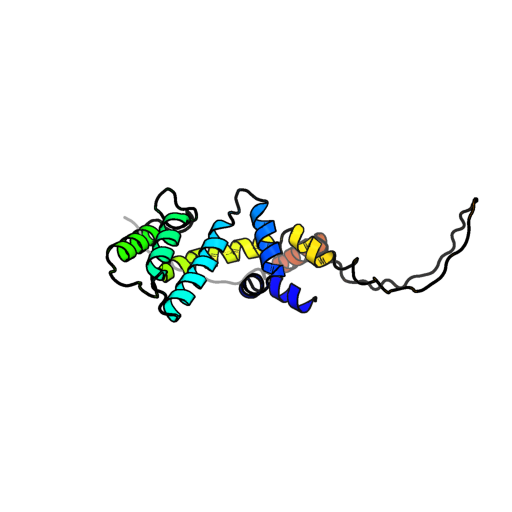1 1.00 93.75 88 GLU A C 1
ATOM 729 O O . GLU A 1 88 ? -10.290 13.351 8.155 1.00 93.75 88 GLU A O 1
ATOM 734 N N . ARG A 1 89 ? -10.729 12.815 6.004 1.00 93.25 89 ARG A N 1
ATOM 735 C CA . ARG A 1 89 ? -11.856 11.918 6.301 1.00 93.25 89 ARG A CA 1
ATOM 736 C C . ARG A 1 89 ? -11.435 10.720 7.144 1.00 93.25 89 ARG A C 1
ATOM 738 O O . ARG A 1 89 ? -12.074 10.454 8.161 1.00 93.25 89 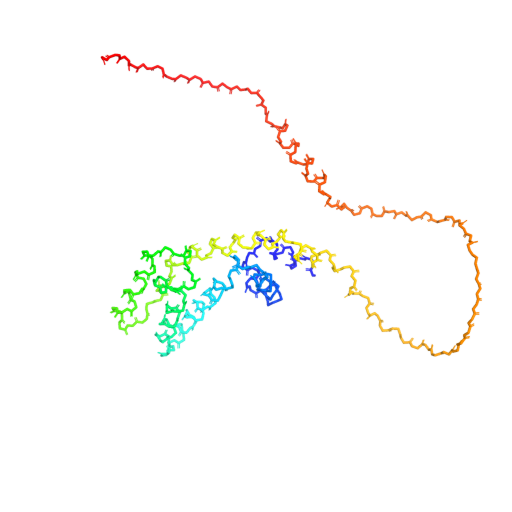ARG A O 1
ATOM 745 N N . VAL A 1 90 ? -10.323 10.060 6.811 1.00 93.38 90 VAL A N 1
ATOM 746 C CA . VAL A 1 90 ? -9.763 8.973 7.641 1.00 93.38 90 VAL A CA 1
ATOM 747 C C . VAL A 1 90 ? -9.479 9.474 9.060 1.00 93.38 90 VAL A C 1
ATOM 749 O O . VAL A 1 90 ? -9.858 8.834 10.043 1.00 93.38 90 VAL A O 1
ATOM 752 N N . GLY A 1 91 ? -8.879 10.661 9.189 1.00 92.31 91 GLY A N 1
ATOM 753 C CA . GLY A 1 91 ? -8.604 11.276 10.486 1.00 92.31 91 GLY A CA 1
ATOM 754 C C . GLY A 1 91 ? -9.864 11.616 11.290 1.00 92.31 91 GLY A C 1
ATOM 755 O O . GLY A 1 91 ? -9.875 11.445 12.509 1.00 92.31 91 GLY A O 1
ATOM 756 N N . GLN A 1 92 ? -10.923 12.100 10.636 1.00 92.25 92 GLN A N 1
ATOM 757 C CA . GLN A 1 92 ? -12.215 12.371 11.272 1.00 92.25 92 GLN A CA 1
ATOM 758 C C . GLN A 1 92 ? -12.870 11.081 11.767 1.00 92.25 92 GLN A C 1
ATOM 760 O O . GLN A 1 92 ? -13.221 11.002 12.946 1.00 92.25 92 GLN A O 1
ATOM 765 N N . ARG A 1 93 ? -12.941 10.050 10.914 1.00 92.31 93 ARG A N 1
ATOM 766 C CA . ARG A 1 93 ? -13.476 8.730 11.277 1.00 92.31 93 ARG A CA 1
ATOM 767 C C . ARG A 1 93 ? -12.731 8.142 12.471 1.00 92.31 93 ARG A C 1
ATOM 769 O O . ARG A 1 93 ? -13.363 7.687 13.419 1.00 92.31 93 ARG A O 1
ATOM 776 N N . LEU A 1 94 ? -11.402 8.231 12.489 1.00 91.88 94 LEU A N 1
ATOM 777 C CA . LEU A 1 94 ? -10.579 7.722 13.588 1.00 91.88 94 LEU A CA 1
ATOM 778 C C . LEU A 1 94 ? -10.812 8.453 14.927 1.00 91.88 94 LEU A C 1
ATOM 780 O O . LEU A 1 94 ? -10.650 7.847 15.984 1.00 91.88 94 LEU A O 1
ATOM 784 N N . ARG A 1 95 ? -11.180 9.743 14.902 1.00 90.38 95 ARG A N 1
ATOM 785 C CA . ARG A 1 95 ? -11.512 10.520 16.113 1.00 90.38 95 ARG A CA 1
ATOM 786 C C . ARG A 1 95 ? -12.925 10.254 16.624 1.00 90.38 95 ARG A C 1
ATOM 788 O O . ARG A 1 95 ? -13.138 10.274 17.829 1.00 90.38 95 ARG A O 1
ATOM 795 N N . GLN A 1 96 ? -13.875 10.062 15.713 1.00 87.81 96 GLN A N 1
ATOM 796 C CA . GLN A 1 96 ? -15.292 9.887 16.039 1.00 87.81 96 GLN A CA 1
ATOM 797 C C . GLN A 1 96 ? -15.637 8.446 16.426 1.00 87.81 96 GLN A C 1
ATOM 799 O O . GLN A 1 96 ? -16.613 8.220 17.137 1.00 87.81 96 GLN A O 1
ATOM 804 N N . SER A 1 97 ? -14.855 7.471 15.962 1.00 82.88 97 SER A N 1
ATOM 805 C CA . SER A 1 97 ? -15.169 6.061 16.177 1.00 82.88 97 SER A CA 1
ATOM 806 C C . SER A 1 97 ? -14.700 5.580 17.550 1.00 82.88 97 SER A C 1
ATOM 808 O O . SER A 1 97 ? -13.531 5.716 17.913 1.00 82.88 97 SER A O 1
ATOM 810 N N . THR A 1 98 ? -15.616 4.968 18.299 1.00 77.44 98 THR A N 1
ATOM 811 C CA . THR A 1 98 ? -15.327 4.247 19.551 1.00 77.44 98 THR A CA 1
ATOM 812 C C . THR A 1 98 ? -14.829 2.820 19.298 1.00 77.44 98 THR A C 1
ATOM 814 O O . THR A 1 98 ? -14.126 2.259 20.135 1.00 77.44 98 THR A O 1
ATOM 817 N N . ALA A 1 99 ? -15.146 2.259 18.128 1.00 80.25 99 ALA A N 1
ATOM 818 C CA . ALA A 1 99 ? -14.668 0.974 17.625 1.00 80.25 99 ALA A CA 1
ATOM 819 C C . ALA A 1 99 ? -13.875 1.162 16.321 1.00 80.25 99 ALA A C 1
ATOM 821 O O . ALA A 1 99 ? -14.020 2.174 15.642 1.00 80.25 99 ALA A O 1
ATOM 822 N N . CYS A 1 100 ? -13.031 0.196 15.959 1.00 80.69 100 CYS A N 1
ATOM 823 C CA . CYS A 1 100 ? -12.207 0.276 14.752 1.00 80.69 100 CYS A CA 1
ATOM 824 C C . CYS A 1 100 ? -13.022 -0.153 13.514 1.00 80.69 100 CYS A C 1
ATOM 826 O O . CYS A 1 100 ? -13.408 -1.322 13.454 1.00 80.69 100 CYS A O 1
ATOM 828 N N . PRO A 1 101 ? -13.293 0.737 12.538 1.00 85.69 101 PRO A N 1
ATOM 829 C CA . PRO A 1 101 ? -14.070 0.364 11.360 1.00 85.69 101 PRO A CA 1
ATOM 830 C C . PRO A 1 101 ? -13.217 -0.447 10.377 1.00 85.69 101 PRO A C 1
ATOM 832 O O . PRO A 1 101 ? -12.098 -0.054 10.057 1.00 85.69 101 PRO A O 1
ATOM 835 N N . SER A 1 102 ? -13.738 -1.565 9.869 1.00 86.38 102 SER A N 1
ATOM 836 C CA . SER A 1 102 ? -12.976 -2.467 8.991 1.00 86.38 102 SER A CA 1
ATOM 837 C C . SER A 1 102 ? -12.540 -1.847 7.666 1.00 86.38 102 SER A C 1
ATOM 839 O O . SER A 1 102 ? -11.526 -2.258 7.102 1.00 86.38 102 SER A O 1
ATOM 841 N N . ASP A 1 103 ? -13.266 -0.829 7.220 1.00 90.94 103 ASP A N 1
ATOM 842 C CA . ASP A 1 103 ? -13.077 -0.088 5.978 1.00 90.94 103 ASP A CA 1
ATOM 843 C C . ASP A 1 103 ? -12.322 1.242 6.176 1.00 90.94 103 ASP A C 1
ATOM 845 O O . ASP A 1 103 ? -12.301 2.084 5.278 1.00 90.94 103 ASP A O 1
ATOM 849 N N . LEU A 1 104 ? -11.704 1.472 7.347 1.00 92.81 104 LEU A N 1
ATOM 850 C CA . LEU A 1 104 ? -11.093 2.763 7.711 1.00 92.81 104 LEU A CA 1
ATOM 851 C C . LEU A 1 104 ? -10.143 3.324 6.641 1.00 92.81 104 LEU A C 1
ATOM 853 O O . LEU A 1 104 ? -10.077 4.537 6.454 1.00 92.81 104 LEU A O 1
ATOM 857 N N . PHE A 1 105 ? -9.388 2.448 5.976 1.00 94.94 105 PHE A N 1
ATOM 858 C CA . PHE A 1 105 ? -8.358 2.810 5.001 1.00 94.94 105 PHE A CA 1
ATOM 859 C C . PHE A 1 105 ? -8.752 2.495 3.553 1.00 94.94 105 PHE A C 1
ATOM 861 O O . PHE A 1 105 ? -7.929 2.675 2.657 1.00 94.94 105 PHE A O 1
ATOM 868 N N . ASP A 1 106 ? -9.982 2.040 3.302 1.00 93.75 106 ASP A N 1
ATOM 869 C CA . ASP A 1 106 ? -10.399 1.546 1.984 1.00 93.75 106 ASP A CA 1
ATOM 870 C C . ASP A 1 106 ? -10.338 2.641 0.920 1.00 93.75 106 ASP A C 1
ATOM 872 O O . ASP A 1 106 ? -9.904 2.403 -0.204 1.00 93.75 106 ASP A O 1
ATOM 876 N N . GLU A 1 107 ? -10.656 3.876 1.303 1.00 92.50 107 GLU A N 1
ATOM 877 C CA . GLU A 1 107 ? -10.572 5.038 0.419 1.00 92.50 107 GLU A CA 1
ATOM 878 C C . GLU A 1 107 ? -9.134 5.396 0.011 1.00 92.50 107 GLU A C 1
ATOM 880 O O . GLU A 1 107 ? -8.928 6.065 -0.998 1.00 92.50 107 GLU A O 1
ATOM 885 N N . CYS A 1 108 ? -8.125 4.958 0.770 1.00 92.88 108 CYS A N 1
ATOM 886 C CA . CYS A 1 108 ? -6.718 5.174 0.430 1.00 92.88 108 CYS A CA 1
ATOM 887 C C . CYS A 1 108 ? -6.197 4.149 -0.585 1.00 92.88 108 CYS A C 1
ATOM 889 O O . CYS A 1 108 ? -5.204 4.417 -1.266 1.00 92.88 108 CYS A O 1
ATOM 891 N N . LEU A 1 109 ? -6.834 2.976 -0.675 1.00 93.62 109 LEU A N 1
ATOM 892 C CA . LEU A 1 109 ? -6.334 1.849 -1.459 1.00 93.62 109 LEU A CA 1
ATOM 893 C C . LEU A 1 109 ? -6.234 2.135 -2.960 1.00 93.62 109 LEU A C 1
ATOM 895 O O . LEU A 1 109 ? -5.201 1.779 -3.516 1.00 93.62 109 LEU A O 1
ATOM 899 N N . PRO A 1 110 ? -7.198 2.803 -3.626 1.00 94.50 110 PRO A N 1
ATOM 900 C CA . PRO A 1 110 ? -7.085 3.075 -5.059 1.00 94.50 110 PRO A CA 1
ATOM 901 C C . PRO A 1 110 ? -5.866 3.936 -5.404 1.00 94.50 110 PRO A C 1
ATOM 903 O O . PRO A 1 110 ? -5.120 3.618 -6.328 1.00 94.50 110 PRO A O 1
ATOM 906 N N . SER A 1 111 ? -5.623 5.005 -4.638 1.00 93.38 111 SER A N 1
ATOM 907 C CA . SER A 1 111 ? -4.457 5.873 -4.844 1.00 93.38 111 SER A CA 1
ATOM 908 C C . SER A 1 111 ? -3.153 5.138 -4.549 1.00 93.38 111 SER A C 1
ATOM 910 O O . SER A 1 111 ? -2.168 5.314 -5.264 1.00 93.38 111 SER A O 1
ATOM 912 N N . LEU A 1 112 ? -3.144 4.316 -3.497 1.00 93.81 112 LEU A N 1
ATOM 913 C CA . LEU A 1 112 ? -1.985 3.524 -3.107 1.00 93.81 112 LEU A CA 1
ATOM 914 C C . LEU A 1 112 ? -1.637 2.458 -4.154 1.00 93.81 112 LEU A C 1
ATOM 916 O O . LEU A 1 112 ? -0.477 2.345 -4.541 1.00 93.81 112 LEU A O 1
ATOM 920 N N . ASP A 1 113 ? -2.633 1.719 -4.636 1.00 92.81 113 ASP A N 1
ATOM 921 C CA . ASP A 1 113 ? -2.464 0.683 -5.655 1.00 92.81 113 ASP A CA 1
ATOM 922 C C . ASP A 1 113 ? -1.980 1.286 -6.977 1.00 92.81 113 ASP A C 1
ATOM 924 O O . ASP A 1 113 ? -0.985 0.834 -7.540 1.00 92.81 113 ASP A O 1
ATOM 928 N N . ALA A 1 114 ? -2.599 2.383 -7.426 1.00 92.69 114 ALA A N 1
ATOM 929 C CA . ALA A 1 114 ? -2.167 3.091 -8.629 1.00 92.69 114 ALA A CA 1
ATOM 930 C C . ALA A 1 114 ? -0.705 3.563 -8.532 1.00 92.69 114 ALA A C 1
ATOM 932 O O . ALA A 1 114 ? 0.053 3.441 -9.498 1.00 92.69 114 ALA A O 1
ATOM 933 N N . PHE A 1 115 ? -0.290 4.067 -7.364 1.00 91.50 115 PHE A N 1
ATOM 934 C CA . PHE A 1 115 ? 1.097 4.463 -7.133 1.00 91.50 115 PHE A CA 1
ATOM 935 C C . PHE A 1 115 ? 2.043 3.260 -7.210 1.00 91.50 115 PHE A C 1
ATOM 937 O O . PHE A 1 115 ? 3.021 3.300 -7.954 1.00 91.50 115 PHE A O 1
ATOM 944 N N . LEU A 1 116 ? 1.748 2.178 -6.484 1.00 92.50 116 LEU A N 1
ATOM 945 C CA . LEU A 1 116 ? 2.601 0.989 -6.454 1.00 92.50 116 LEU A CA 1
ATOM 946 C C . LEU A 1 116 ? 2.702 0.314 -7.825 1.00 92.50 116 LEU A C 1
ATOM 948 O O . LEU A 1 116 ? 3.789 -0.112 -8.203 1.00 92.50 116 LEU A O 1
ATOM 952 N N . ARG A 1 117 ? 1.619 0.281 -8.610 1.00 93.19 117 ARG A N 1
ATOM 953 C CA . ARG A 1 117 ? 1.651 -0.221 -9.994 1.00 93.19 117 ARG A CA 1
ATOM 954 C C . ARG A 1 117 ? 2.520 0.639 -10.901 1.00 93.19 117 ARG A C 1
ATOM 956 O O . ARG A 1 117 ? 3.238 0.110 -11.743 1.00 93.19 117 ARG A O 1
ATOM 963 N N . ARG A 1 118 ? 2.491 1.964 -10.726 1.00 90.81 118 ARG A N 1
ATOM 964 C CA . ARG A 1 118 ? 3.382 2.863 -11.469 1.00 90.81 118 ARG A CA 1
ATOM 965 C C . ARG A 1 118 ? 4.846 2.603 -11.118 1.00 90.81 118 ARG A C 1
ATOM 967 O O . ARG A 1 118 ? 5.664 2.516 -12.026 1.00 90.81 118 ARG A O 1
ATOM 974 N N . GLN A 1 119 ? 5.160 2.442 -9.833 1.00 90.12 119 GLN A N 1
ATOM 975 C CA . GLN A 1 119 ? 6.514 2.095 -9.391 1.00 90.12 119 GLN A CA 1
ATOM 976 C C . GLN A 1 119 ? 6.944 0.721 -9.901 1.00 90.12 119 GLN A C 1
ATOM 978 O O . GLN A 1 119 ? 8.066 0.557 -10.358 1.00 90.12 119 GLN A O 1
ATOM 983 N N . HIS A 1 120 ? 6.040 -0.255 -9.900 1.00 91.50 120 HIS A N 1
ATOM 984 C CA . HIS A 1 120 ? 6.296 -1.581 -10.453 1.00 91.50 120 HIS A CA 1
ATOM 985 C C . HIS A 1 120 ? 6.631 -1.537 -11.947 1.00 91.50 120 HIS A C 1
ATOM 987 O O . HIS A 1 120 ? 7.605 -2.153 -12.366 1.00 91.50 120 HIS A O 1
ATOM 993 N N . ALA A 1 121 ? 5.906 -0.749 -12.743 1.00 89.19 121 ALA A N 1
ATOM 994 C CA . ALA A 1 121 ? 6.218 -0.582 -14.163 1.00 89.19 121 ALA A CA 1
ATOM 995 C C . ALA A 1 121 ? 7.621 0.014 -14.397 1.00 89.19 121 ALA A C 1
ATOM 997 O O . ALA A 1 121 ? 8.322 -0.390 -15.329 1.00 89.19 121 ALA A O 1
ATOM 998 N N . LEU A 1 122 ? 8.042 0.951 -13.539 1.00 88.50 122 LEU A N 1
ATOM 999 C CA . LEU A 1 122 ? 9.390 1.523 -13.566 1.00 88.50 122 LEU A CA 1
ATOM 1000 C C . LEU A 1 122 ? 10.443 0.495 -13.137 1.00 88.50 122 LEU A C 1
ATOM 1002 O O . LEU A 1 122 ? 11.438 0.331 -13.835 1.00 88.50 122 LEU A O 1
ATOM 1006 N N . PHE A 1 123 ? 10.181 -0.245 -12.061 1.00 87.88 123 PHE A N 1
ATOM 1007 C CA . PHE A 1 123 ? 11.041 -1.314 -11.560 1.00 87.88 123 PHE A CA 1
ATOM 1008 C C . PHE A 1 123 ? 11.300 -2.388 -12.613 1.00 87.88 123 PHE A C 1
ATOM 1010 O O . PHE A 1 123 ? 12.446 -2.708 -12.889 1.00 87.88 123 PHE A O 1
ATOM 1017 N N . VAL A 1 124 ? 10.258 -2.905 -13.268 1.00 87.00 124 VAL A N 1
ATOM 1018 C CA . VAL A 1 124 ? 10.402 -3.950 -14.299 1.00 87.00 124 VAL A CA 1
ATOM 1019 C C . VAL A 1 124 ? 11.186 -3.450 -15.521 1.00 87.00 124 VAL A C 1
ATOM 1021 O O . VAL A 1 124 ? 11.800 -4.239 -16.238 1.00 87.00 124 VAL A O 1
ATOM 1024 N N . SER A 1 125 ? 11.194 -2.135 -15.744 1.00 83.19 125 SER A N 1
ATOM 1025 C CA . SER A 1 125 ? 11.954 -1.481 -16.813 1.00 83.19 125 SER A CA 1
ATOM 1026 C C . SER A 1 125 ? 13.352 -1.025 -16.368 1.00 83.19 125 SER A C 1
ATOM 1028 O O . SER A 1 125 ? 14.099 -0.481 -17.184 1.00 83.19 125 SER A O 1
ATOM 1030 N N . SER A 1 126 ? 13.706 -1.194 -15.090 1.00 83.69 126 SER A N 1
ATOM 1031 C CA . SER A 1 126 ? 14.955 -0.695 -14.518 1.00 83.69 126 SER A CA 1
ATOM 1032 C C . SER A 1 126 ? 16.138 -1.587 -14.891 1.00 83.69 126 SER A C 1
ATOM 1034 O O . SER A 1 126 ? 15.988 -2.786 -15.143 1.00 83.69 126 SER A O 1
ATOM 1036 N N . HIS A 1 127 ? 17.341 -1.006 -14.916 1.00 76.94 127 HIS A N 1
ATOM 1037 C CA . HIS A 1 127 ? 18.549 -1.773 -15.219 1.00 76.94 127 HIS A CA 1
ATOM 1038 C C . HIS A 1 127 ? 18.839 -2.791 -14.115 1.00 76.94 127 HIS A C 1
ATOM 1040 O O . HIS A 1 127 ? 19.260 -3.890 -14.421 1.00 76.94 127 HIS A O 1
ATOM 1046 N N . GLU A 1 128 ? 18.530 -2.500 -12.852 1.00 75.69 128 GLU A N 1
ATOM 1047 C CA . GLU A 1 128 ? 18.705 -3.429 -11.731 1.00 75.69 128 GLU A CA 1
ATOM 1048 C C . GLU A 1 128 ? 17.819 -4.669 -11.868 1.00 75.69 128 GLU A C 1
ATOM 1050 O O . GLU A 1 128 ? 18.265 -5.789 -11.596 1.00 75.69 128 GLU A O 1
ATOM 1055 N N . PHE A 1 129 ? 16.564 -4.483 -12.293 1.00 78.19 129 PHE A N 1
ATOM 1056 C CA . PHE A 1 129 ? 15.670 -5.602 -12.557 1.00 78.19 129 PHE A CA 1
ATOM 1057 C C . PHE A 1 129 ? 16.119 -6.372 -13.791 1.00 78.19 129 PHE A C 1
ATOM 1059 O O . PHE A 1 129 ? 16.232 -7.590 -13.715 1.00 78.19 129 PHE A O 1
ATOM 1066 N N . LEU A 1 130 ? 16.423 -5.691 -14.900 1.00 77.31 130 LEU A N 1
ATOM 1067 C CA . LEU A 1 130 ? 16.862 -6.328 -16.143 1.00 77.31 130 LEU A CA 1
ATOM 1068 C C . LEU A 1 130 ? 18.203 -7.045 -15.979 1.00 77.31 130 LEU A C 1
ATOM 1070 O O . LEU A 1 130 ? 18.345 -8.169 -16.444 1.00 77.31 130 LEU A O 1
ATOM 1074 N N . ASP A 1 131 ? 19.155 -6.466 -15.257 1.00 76.19 131 ASP A N 1
ATOM 1075 C CA . ASP A 1 131 ? 20.426 -7.100 -14.935 1.00 76.19 131 ASP A CA 1
ATOM 1076 C C . ASP A 1 131 ? 20.195 -8.314 -14.055 1.00 76.19 131 ASP A C 1
ATOM 1078 O O . ASP A 1 131 ? 20.763 -9.353 -14.342 1.00 76.19 131 ASP A O 1
ATOM 1082 N N . LYS A 1 132 ? 19.330 -8.283 -13.037 1.00 70.12 132 LYS A N 1
ATOM 1083 C CA . LYS A 1 132 ? 19.026 -9.499 -12.254 1.00 70.12 132 LYS A CA 1
ATOM 1084 C C . LYS A 1 132 ? 18.191 -10.523 -13.027 1.00 70.12 132 LYS A C 1
ATOM 1086 O O . LYS A 1 132 ? 18.335 -11.725 -12.795 1.00 70.12 132 LYS A O 1
ATOM 1091 N N . PHE A 1 133 ? 17.346 -10.069 -13.947 1.00 68.38 133 PHE A N 1
ATOM 1092 C CA . PHE A 1 133 ? 16.558 -10.905 -14.847 1.00 68.38 133 PHE A CA 1
ATOM 1093 C C . PHE A 1 133 ? 17.469 -11.635 -15.845 1.00 68.38 133 PHE A C 1
ATOM 1095 O O . PHE A 1 133 ? 17.293 -12.834 -16.052 1.00 68.38 133 PHE A O 1
ATOM 1102 N N . ASN A 1 134 ? 18.485 -10.939 -16.370 1.00 65.06 134 ASN A N 1
ATOM 1103 C CA . ASN A 1 134 ? 19.433 -11.420 -17.379 1.00 65.06 134 ASN A CA 1
ATOM 1104 C C . ASN A 1 134 ? 20.695 -12.083 -16.786 1.00 65.06 134 ASN A C 1
ATOM 1106 O O . ASN A 1 134 ? 21.258 -12.986 -17.396 1.00 65.06 134 ASN A O 1
ATOM 1110 N N . SER A 1 135 ? 21.147 -11.684 -15.592 1.00 62.88 135 SER A N 1
ATOM 1111 C CA . SER A 1 135 ? 22.396 -12.155 -14.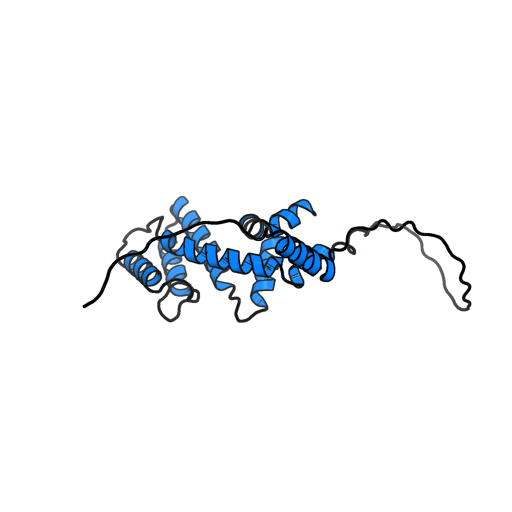958 1.00 62.88 135 SER A CA 1
ATOM 1112 C C . SER A 1 135 ? 22.285 -13.533 -14.318 1.00 62.88 135 SER A C 1
ATOM 1114 O O . SER A 1 135 ? 23.263 -14.014 -13.747 1.00 62.88 135 SER A O 1
ATOM 1116 N N . SER A 1 136 ? 21.163 -14.248 -14.448 1.00 52.97 136 SER A N 1
ATOM 1117 C CA . SER A 1 136 ? 21.143 -15.669 -14.071 1.00 52.97 136 SER A CA 1
ATOM 1118 C C . SER A 1 136 ? 21.874 -16.578 -15.066 1.00 52.97 136 SER A C 1
ATOM 1120 O O . SER A 1 136 ? 21.481 -17.726 -15.246 1.00 52.97 136 SER A O 1
ATOM 1122 N N . LEU A 1 137 ? 22.928 -16.072 -15.705 1.00 51.19 137 LEU A N 1
ATOM 1123 C CA . LEU A 1 137 ? 23.860 -16.847 -16.510 1.00 51.19 137 LEU A CA 1
ATOM 1124 C C . LEU A 1 137 ? 25.151 -17.225 -15.768 1.00 51.19 137 LEU A C 1
ATOM 1126 O O . LEU A 1 137 ? 25.992 -17.862 -16.388 1.00 51.19 137 LEU A O 1
ATOM 1130 N N . PHE A 1 138 ? 25.338 -16.904 -14.476 1.00 44.62 138 PHE A N 1
ATOM 1131 C CA . PHE A 1 138 ? 26.635 -17.189 -13.827 1.00 44.62 138 PHE A CA 1
ATOM 1132 C C . PHE A 1 138 ? 26.646 -17.758 -12.401 1.00 44.62 138 PHE A C 1
ATOM 1134 O O . PHE A 1 138 ? 27.710 -17.770 -11.793 1.00 44.62 138 PHE A O 1
ATOM 1141 N N . LEU A 1 139 ? 25.547 -18.295 -11.859 1.00 47.28 139 LEU A N 1
ATOM 1142 C CA . LEU A 1 139 ? 25.602 -19.022 -10.574 1.00 47.28 139 LEU A CA 1
ATOM 1143 C C . LEU A 1 139 ? 24.665 -20.237 -10.533 1.00 47.28 139 LEU A C 1
ATOM 1145 O O . LEU A 1 139 ? 23.859 -20.367 -9.620 1.00 47.28 139 LEU A O 1
ATOM 1149 N N . ASP A 1 140 ? 24.773 -21.125 -11.522 1.00 42.47 140 ASP A N 1
ATOM 1150 C CA . ASP A 1 140 ? 24.235 -22.489 -11.399 1.00 42.47 140 ASP A CA 1
ATOM 1151 C C . ASP A 1 140 ? 25.157 -23.512 -12.088 1.00 42.47 140 ASP A C 1
ATOM 1153 O O . ASP A 1 140 ? 24.733 -24.347 -12.878 1.00 42.47 140 ASP A O 1
ATOM 1157 N N . ASP A 1 141 ? 26.460 -23.417 -11.798 1.00 40.16 141 ASP A N 1
ATOM 1158 C CA . ASP A 1 141 ? 27.373 -24.558 -11.934 1.00 40.16 141 ASP A CA 1
ATOM 1159 C C . ASP A 1 141 ? 28.404 -24.537 -10.797 1.00 40.16 141 ASP A C 1
ATOM 1161 O O . ASP A 1 141 ? 29.588 -24.254 -10.963 1.00 40.16 141 ASP A O 1
ATOM 1165 N N . GLN A 1 142 ? 27.918 -24.771 -9.576 1.00 41.09 142 GLN A N 1
ATOM 1166 C CA . GLN A 1 142 ? 28.764 -25.272 -8.498 1.00 41.09 142 GLN A CA 1
ATOM 1167 C C . GLN A 1 142 ? 28.511 -26.778 -8.388 1.00 41.09 142 GLN A C 1
ATOM 1169 O O . GLN A 1 142 ? 27.886 -27.263 -7.448 1.00 41.09 142 GLN A O 1
ATOM 1174 N N . ALA A 1 143 ? 28.971 -27.522 -9.395 1.00 38.81 143 ALA A N 1
ATOM 1175 C CA . ALA A 1 143 ? 29.146 -28.960 -9.275 1.00 38.81 143 ALA A CA 1
ATOM 1176 C C . ALA A 1 143 ? 30.317 -29.247 -8.308 1.00 38.81 143 ALA A C 1
ATOM 1178 O O . ALA A 1 143 ? 31.381 -28.628 -8.427 1.00 38.81 143 ALA A O 1
ATOM 1179 N N . PRO A 1 144 ? 30.175 -30.177 -7.345 1.00 43.81 144 PRO A N 1
ATOM 1180 C CA . PRO A 1 144 ? 31.258 -30.541 -6.446 1.00 43.81 144 PRO A CA 1
ATOM 1181 C C . PRO A 1 144 ? 32.224 -31.455 -7.203 1.00 43.81 144 PRO A C 1
ATOM 1183 O O . PRO A 1 144 ? 32.024 -32.667 -7.266 1.00 43.81 144 PRO A O 1
ATOM 1186 N N . SER A 1 145 ? 33.279 -30.895 -7.794 1.00 35.78 145 SER A N 1
ATOM 1187 C CA . SER A 1 145 ? 34.343 -31.728 -8.354 1.00 35.78 145 SER A CA 1
ATOM 1188 C C . SER A 1 145 ? 35.269 -32.181 -7.228 1.00 35.78 145 SER A C 1
ATOM 1190 O O . SER A 1 145 ? 36.149 -31.464 -6.759 1.00 35.78 145 SER A O 1
ATOM 1192 N N . CYS A 1 146 ? 35.022 -33.400 -6.769 1.00 31.95 146 CYS A N 1
ATOM 1193 C CA . CYS A 1 146 ? 35.923 -34.185 -5.947 1.00 31.95 146 CYS A CA 1
ATOM 1194 C C . CYS A 1 146 ? 37.286 -34.404 -6.639 1.00 31.95 146 CYS A C 1
ATOM 1196 O O . CYS A 1 146 ? 37.320 -34.827 -7.789 1.00 31.95 146 CYS A O 1
ATOM 1198 N N . SER A 1 147 ? 38.362 -34.198 -5.860 1.00 35.69 147 SER A N 1
ATOM 1199 C CA . SER A 1 147 ? 39.728 -34.762 -5.954 1.00 35.69 147 SER A CA 1
ATOM 1200 C C . SER A 1 147 ? 40.509 -34.536 -7.266 1.00 35.69 147 SER A C 1
ATOM 1202 O O . SER A 1 147 ? 40.119 -34.982 -8.334 1.00 35.69 147 SER A O 1
ATOM 1204 N N . SER A 1 148 ? 41.703 -33.943 -7.277 1.00 35.69 148 SER A N 1
ATOM 1205 C CA . SER A 1 148 ? 42.879 -34.360 -6.503 1.00 35.69 148 SER A CA 1
ATOM 1206 C C . SER A 1 148 ? 44.014 -33.335 -6.659 1.00 35.69 148 SER A C 1
ATOM 1208 O O . SER A 1 148 ? 44.148 -32.680 -7.693 1.00 35.69 148 SER A O 1
ATOM 1210 N N . ASP A 1 149 ? 44.822 -33.201 -5.609 1.00 38.72 149 ASP A N 1
ATOM 1211 C CA . ASP A 1 149 ? 46.053 -32.415 -5.565 1.00 38.72 149 ASP A CA 1
ATOM 1212 C C . ASP A 1 149 ? 47.110 -32.882 -6.593 1.00 38.72 149 ASP A C 1
ATOM 1214 O O . ASP A 1 149 ? 47.163 -34.062 -6.937 1.00 38.72 149 ASP A O 1
ATOM 1218 N N . ILE A 1 150 ? 48.026 -31.964 -6.959 1.00 37.75 150 ILE A N 1
ATOM 1219 C CA . ILE A 1 150 ? 49.506 -32.100 -6.908 1.00 37.75 150 ILE A CA 1
ATOM 1220 C C . ILE A 1 150 ? 50.263 -31.384 -8.076 1.00 37.75 150 ILE A C 1
ATOM 1222 O O . ILE A 1 150 ? 50.219 -31.781 -9.232 1.00 37.75 150 ILE A O 1
ATOM 1226 N N . HIS A 1 151 ? 51.072 -30.385 -7.669 1.00 34.25 151 HIS A N 1
ATOM 1227 C CA . HIS A 1 151 ? 52.348 -29.838 -8.209 1.00 34.25 151 HIS A CA 1
ATOM 1228 C C . HIS A 1 151 ? 52.465 -28.962 -9.493 1.00 34.25 151 HIS A C 1
ATOM 1230 O O . HIS A 1 151 ? 52.471 -29.431 -10.618 1.00 34.25 151 HIS A O 1
ATOM 1236 N N . LYS A 1 152 ? 52.799 -27.681 -9.228 1.00 33.59 152 LYS A N 1
ATOM 1237 C CA . LYS A 1 152 ? 53.964 -26.860 -9.669 1.00 33.59 152 LYS A CA 1
ATOM 1238 C C . LYS A 1 152 ? 54.399 -26.749 -11.158 1.00 33.59 152 LYS A C 1
ATOM 1240 O O . LYS A 1 152 ? 54.821 -27.698 -11.798 1.00 33.59 152 LYS A O 1
ATOM 1245 N N . SER A 1 153 ? 54.598 -25.466 -11.506 1.00 30.75 153 SER A N 1
ATOM 1246 C CA . SER A 1 153 ? 55.662 -24.816 -12.313 1.00 30.75 153 SER A CA 1
ATOM 1247 C C . SER A 1 153 ? 55.556 -24.648 -13.844 1.00 30.75 153 SER A C 1
ATOM 1249 O O . SER A 1 153 ? 55.688 -25.582 -14.616 1.00 30.75 153 SER A O 1
ATOM 1251 N N . SER A 1 154 ? 55.488 -23.356 -14.206 1.00 30.00 154 SER A N 1
ATOM 1252 C CA . SER A 1 154 ? 56.295 -22.596 -15.181 1.00 30.00 154 SER A CA 1
ATOM 1253 C C . SER A 1 154 ? 56.224 -22.846 -16.698 1.00 30.00 154 SER A C 1
ATOM 1255 O O . SER A 1 154 ? 56.633 -23.883 -17.198 1.00 30.00 154 SER A O 1
ATOM 1257 N N . LEU A 1 155 ? 55.971 -21.713 -17.375 1.00 33.00 155 LEU A N 1
ATOM 1258 C CA . LEU A 1 155 ? 56.559 -21.214 -18.628 1.00 33.00 155 LEU A CA 1
ATOM 1259 C C . LEU A 1 155 ? 56.100 -21.788 -19.984 1.00 33.00 155 LEU A C 1
ATOM 1261 O O . LEU A 1 155 ? 56.256 -22.956 -20.303 1.00 33.00 155 LEU A O 1
ATOM 1265 N N . ALA A 1 156 ? 55.762 -20.805 -20.828 1.00 33.28 156 ALA A N 1
ATOM 1266 C CA . ALA A 1 156 ? 56.054 -20.692 -22.257 1.00 33.28 156 ALA A CA 1
ATOM 1267 C C . ALA A 1 156 ? 54.981 -21.113 -23.290 1.00 33.28 156 ALA A C 1
ATOM 1269 O O . ALA A 1 156 ? 54.823 -22.266 -23.655 1.00 33.28 156 ALA A O 1
ATOM 1270 N N . ASN A 1 157 ? 54.468 -20.053 -23.925 1.00 31.02 157 ASN A N 1
ATOM 1271 C CA . ASN A 1 157 ? 54.486 -19.799 -25.370 1.00 31.02 157 ASN A CA 1
ATOM 1272 C C . ASN A 1 157 ? 53.415 -20.371 -26.320 1.00 31.02 157 ASN A C 1
ATOM 1274 O O . ASN A 1 157 ? 53.193 -21.567 -26.441 1.00 31.02 157 ASN A O 1
ATOM 1278 N N . ARG A 1 158 ? 53.017 -19.426 -27.189 1.00 33.25 158 ARG A N 1
ATOM 1279 C CA . ARG A 1 158 ? 52.673 -19.520 -28.619 1.00 33.25 158 ARG A CA 1
ATOM 1280 C C . ARG A 1 158 ? 51.218 -19.770 -29.025 1.00 33.25 158 ARG A C 1
ATOM 1282 O O . ARG A 1 158 ? 50.705 -20.879 -29.049 1.00 33.25 158 ARG A O 1
ATOM 1289 N N . SER A 1 159 ? 50.662 -18.680 -29.563 1.00 36.47 159 SER A N 1
ATOM 1290 C CA . SER A 1 159 ? 49.712 -18.630 -30.673 1.00 36.47 159 SER A CA 1
ATOM 1291 C C . SER A 1 159 ? 49.886 -19.748 -31.703 1.00 36.47 159 SER A C 1
ATOM 1293 O O . SER A 1 159 ? 50.937 -19.872 -32.335 1.00 36.47 159 SER A O 1
ATOM 1295 N N . SER A 1 160 ? 48.778 -20.408 -32.027 1.00 35.12 160 SER A N 1
ATOM 1296 C CA . SER A 1 160 ? 48.385 -20.647 -33.416 1.00 35.12 160 SER A CA 1
ATOM 1297 C C . SER A 1 160 ? 46.877 -20.820 -33.517 1.00 35.12 160 SER A C 1
ATOM 1299 O O . SER A 1 160 ? 46.276 -21.690 -32.899 1.00 35.12 160 SER A O 1
ATOM 1301 N N . ARG A 1 161 ? 46.285 -19.934 -34.317 1.00 40.78 161 ARG A N 1
ATOM 1302 C CA . ARG A 1 161 ? 44.897 -19.957 -34.765 1.00 40.78 161 ARG A CA 1
ATOM 1303 C C . ARG A 1 161 ? 44.686 -21.161 -35.685 1.00 40.78 161 ARG A C 1
ATOM 1305 O O . ARG A 1 161 ? 45.375 -21.264 -36.698 1.00 40.78 161 ARG A O 1
ATOM 1312 N N . LYS A 1 162 ? 43.667 -21.979 -35.421 1.00 33.22 162 LYS A N 1
ATOM 1313 C CA . LYS A 1 162 ? 42.870 -22.616 -36.479 1.00 33.22 162 LYS A CA 1
ATOM 1314 C C . LYS A 1 162 ? 41.512 -23.039 -35.934 1.00 33.22 162 LYS A C 1
ATOM 1316 O O . LYS A 1 162 ? 41.394 -23.421 -34.779 1.00 33.22 162 LYS A O 1
ATOM 1321 N N . GLY A 1 163 ? 40.505 -22.827 -36.773 1.00 34.69 163 GLY A N 1
ATOM 1322 C CA . GLY A 1 163 ? 39.111 -22.694 -36.390 1.00 34.69 163 GLY A CA 1
ATOM 1323 C C . GLY A 1 163 ? 38.432 -23.975 -35.932 1.00 34.69 163 GLY A C 1
ATOM 1324 O O . GLY A 1 163 ? 38.775 -25.076 -36.354 1.00 34.69 163 GLY A O 1
ATOM 1325 N N . GLN A 1 164 ? 37.380 -23.769 -35.153 1.00 35.53 164 GLN A N 1
ATOM 1326 C CA . GLN A 1 164 ? 36.286 -24.710 -35.011 1.00 35.53 164 GLN A CA 1
ATOM 1327 C C . GLN A 1 164 ? 34.990 -23.905 -35.009 1.00 35.53 164 GLN A C 1
ATOM 1329 O O . GLN A 1 164 ? 34.791 -23.000 -34.204 1.00 35.53 164 GLN A O 1
ATOM 1334 N N . GLN A 1 165 ? 34.171 -24.197 -36.017 1.00 44.53 165 GLN A N 1
ATOM 1335 C CA . GLN A 1 165 ? 32.825 -23.684 -36.196 1.00 44.53 165 GLN A CA 1
ATOM 1336 C C . GLN A 1 165 ? 31.999 -24.039 -34.960 1.00 44.53 165 GLN A C 1
ATOM 1338 O O . GLN A 1 165 ? 31.766 -25.218 -34.696 1.00 44.53 165 GLN A O 1
ATOM 1343 N N . HIS A 1 166 ? 31.548 -23.028 -34.225 1.00 35.84 166 HIS A N 1
ATOM 1344 C CA . HIS A 1 166 ? 30.482 -23.194 -33.252 1.00 35.84 166 HIS A CA 1
ATOM 1345 C C . HIS A 1 166 ? 29.180 -22.764 -33.928 1.00 35.84 166 HIS A C 1
ATOM 1347 O O . HIS A 1 166 ? 29.081 -21.676 -34.489 1.00 35.84 166 HIS A O 1
ATOM 1353 N N . LYS A 1 167 ? 28.209 -23.679 -33.960 1.00 39.50 167 LYS A N 1
ATOM 1354 C CA . LYS A 1 167 ? 26.833 -23.405 -34.368 1.00 39.50 167 LYS A CA 1
ATOM 1355 C C . LYS A 1 167 ? 26.248 -22.468 -33.316 1.00 39.50 167 LYS A C 1
ATOM 1357 O O . LYS A 1 167 ? 25.921 -22.912 -32.218 1.00 39.50 167 LYS A O 1
ATOM 1362 N N . ASP A 1 168 ? 26.150 -21.188 -33.647 1.00 37.16 168 ASP A N 1
ATOM 1363 C CA . ASP A 1 168 ? 25.481 -20.213 -32.800 1.00 37.16 168 ASP A CA 1
ATOM 1364 C C . ASP A 1 168 ? 23.994 -20.569 -32.716 1.00 37.16 168 ASP A C 1
ATOM 1366 O O . ASP A 1 168 ? 23.230 -20.435 -33.675 1.00 37.16 168 ASP A O 1
ATOM 1370 N N . HIS A 1 169 ? 23.579 -21.047 -31.543 1.00 44.72 169 HIS A N 1
ATOM 1371 C CA . HIS A 1 169 ? 22.200 -20.921 -31.105 1.00 44.72 169 HIS A CA 1
ATOM 1372 C C . HIS A 1 169 ? 21.937 -19.422 -30.946 1.00 44.72 169 HIS A C 1
ATOM 1374 O O . HIS A 1 169 ? 22.267 -18.824 -29.925 1.00 44.72 169 HIS A O 1
ATOM 1380 N N . ILE A 1 170 ? 21.386 -18.807 -31.993 1.00 47.12 170 ILE A N 1
ATOM 1381 C CA . ILE A 1 170 ? 20.888 -17.434 -31.954 1.00 47.12 170 ILE A CA 1
ATOM 1382 C C . ILE A 1 170 ? 19.682 -17.435 -31.012 1.00 47.12 170 ILE A C 1
ATOM 1384 O O . ILE A 1 170 ? 18.547 -17.681 -31.420 1.00 47.12 170 ILE A O 1
ATOM 1388 N N . VAL A 1 171 ? 19.934 -17.207 -29.727 1.00 53.69 171 VAL A N 1
ATOM 1389 C CA . VAL A 1 171 ? 18.906 -16.715 -28.816 1.00 53.69 171 VAL A CA 1
ATOM 1390 C C . VAL A 1 171 ? 18.615 -15.284 -29.276 1.00 53.69 171 VAL A C 1
ATOM 1392 O O . VAL A 1 171 ? 19.563 -14.513 -29.448 1.00 53.69 171 VAL A O 1
ATOM 1395 N N . PRO A 1 172 ? 17.357 -14.909 -29.559 1.00 53.19 172 PRO A N 1
ATOM 1396 C CA . PRO A 1 172 ? 17.052 -13.556 -29.993 1.00 53.19 172 PRO A CA 1
ATOM 1397 C C . PRO A 1 172 ? 17.303 -12.591 -28.830 1.00 53.19 172 PRO A C 1
ATOM 1399 O O . PRO A 1 172 ? 16.456 -12.397 -27.962 1.00 53.19 172 PRO A O 1
ATOM 1402 N N . THR A 1 173 ? 18.488 -11.988 -28.811 1.00 63.06 173 THR A N 1
ATOM 1403 C CA . THR A 1 173 ? 18.813 -10.870 -27.929 1.00 63.06 173 THR A CA 1
ATOM 1404 C C . THR A 1 173 ? 17.984 -9.678 -28.377 1.00 63.06 173 THR A C 1
ATOM 1406 O O . THR A 1 173 ? 18.199 -9.138 -29.463 1.00 63.06 173 THR A O 1
ATOM 1409 N N . LEU A 1 174 ? 17.013 -9.274 -27.560 1.00 60.34 174 LEU A N 1
ATOM 1410 C CA . LEU A 1 174 ? 16.176 -8.119 -27.854 1.00 60.34 174 LEU A CA 1
ATOM 1411 C C . LEU A 1 174 ? 17.013 -6.844 -27.689 1.00 60.34 174 LEU A C 1
ATOM 1413 O O . LEU A 1 174 ? 17.209 -6.347 -26.584 1.00 60.34 174 LEU A O 1
ATOM 1417 N N . THR A 1 175 ? 17.554 -6.335 -28.795 1.00 74.50 175 THR A N 1
ATOM 1418 C CA . THR A 1 175 ? 18.361 -5.110 -28.795 1.00 74.50 175 THR A CA 1
ATOM 1419 C C . THR A 1 175 ? 17.481 -3.864 -28.898 1.00 74.50 175 THR A C 1
ATOM 1421 O O . THR A 1 175 ? 16.362 -3.903 -29.420 1.00 74.50 175 THR A O 1
ATOM 1424 N N . ALA A 1 176 ? 17.996 -2.718 -28.443 1.00 67.69 176 ALA A N 1
ATOM 1425 C CA . ALA A 1 176 ? 17.306 -1.429 -28.545 1.00 67.69 176 ALA A CA 1
ATOM 1426 C C . ALA A 1 176 ? 16.890 -1.085 -29.993 1.00 67.69 176 ALA A C 1
ATOM 1428 O O . ALA A 1 176 ? 15.868 -0.433 -30.210 1.00 67.69 176 ALA A O 1
ATOM 1429 N N . ASP A 1 177 ? 17.635 -1.560 -30.994 1.00 66.56 177 ASP A N 1
ATOM 1430 C CA . ASP A 1 177 ? 17.291 -1.391 -32.407 1.00 66.56 177 ASP A CA 1
ATOM 1431 C C . ASP A 1 177 ? 16.110 -2.264 -32.848 1.00 66.56 177 ASP A C 1
ATOM 1433 O O . ASP A 1 177 ? 15.305 -1.831 -33.678 1.00 66.56 177 ASP A O 1
ATOM 1437 N N . MET A 1 178 ? 15.950 -3.458 -32.266 1.00 72.06 178 MET A N 1
ATOM 1438 C CA . MET A 1 178 ? 14.787 -4.318 -32.512 1.00 72.06 178 MET A CA 1
ATOM 1439 C C . MET A 1 178 ? 13.508 -3.721 -31.915 1.00 72.06 178 MET A C 1
ATOM 1441 O O . MET A 1 178 ? 12.459 -3.767 -32.560 1.00 72.06 178 MET A O 1
ATOM 1445 N N . LEU A 1 179 ? 13.598 -3.073 -30.745 1.00 66.19 179 LEU A N 1
ATOM 1446 C CA . LEU A 1 179 ? 12.482 -2.314 -30.164 1.00 66.19 179 LEU A CA 1
ATOM 1447 C C . LEU A 1 179 ? 12.091 -1.120 -31.048 1.00 66.19 179 LEU A C 1
ATOM 1449 O O . LEU A 1 179 ? 10.919 -0.950 -31.384 1.00 66.19 179 LEU A O 1
ATOM 1453 N N . LYS A 1 180 ? 13.080 -0.325 -31.481 1.00 67.00 180 LYS A N 1
ATOM 1454 C CA . LYS A 1 180 ? 12.856 0.846 -32.345 1.00 67.00 180 LYS A CA 1
ATOM 1455 C C . LYS A 1 180 ? 12.291 0.468 -33.717 1.00 67.00 180 LYS A C 1
ATOM 1457 O O . LYS A 1 180 ? 11.554 1.257 -34.299 1.00 67.00 180 LYS A O 1
ATOM 1462 N N . ARG A 1 181 ? 12.622 -0.712 -34.257 1.00 64.44 181 ARG A N 1
ATOM 1463 C CA . ARG A 1 181 ? 12.009 -1.235 -35.493 1.00 64.44 181 ARG A CA 1
ATOM 1464 C C . ARG A 1 181 ? 10.559 -1.667 -35.280 1.00 64.44 181 ARG A C 1
ATOM 1466 O O . ARG A 1 181 ? 9.703 -1.213 -36.026 1.00 64.44 181 ARG A O 1
ATOM 1473 N N . SER A 1 182 ? 10.273 -2.426 -34.220 1.00 67.94 182 SER A N 1
ATOM 1474 C CA . SER A 1 182 ? 8.903 -2.847 -33.876 1.00 67.94 182 SER A CA 1
ATOM 1475 C C . SER A 1 182 ? 7.954 -1.656 -33.673 1.00 67.94 182 SER A C 1
ATOM 1477 O O . SER A 1 182 ? 6.793 -1.692 -34.079 1.00 67.94 182 SER A O 1
ATOM 1479 N N . GLN A 1 183 ? 8.461 -0.556 -33.106 1.00 63.44 183 GLN A N 1
ATOM 1480 C CA . GLN A 1 183 ? 7.688 0.671 -32.921 1.00 63.44 183 GLN A CA 1
ATOM 1481 C C . GLN A 1 183 ? 7.375 1.377 -34.254 1.00 63.44 183 GLN A C 1
ATOM 1483 O O . GLN A 1 183 ? 6.232 1.773 -34.471 1.00 63.44 183 GLN A O 1
ATOM 1488 N N . ARG A 1 184 ? 8.338 1.436 -35.187 1.00 64.44 184 ARG A N 1
ATOM 1489 C CA . ARG A 1 184 ? 8.124 1.991 -36.539 1.00 64.44 184 ARG A CA 1
ATOM 1490 C C . ARG A 1 184 ? 7.173 1.145 -37.388 1.00 64.44 184 ARG A C 1
ATOM 1492 O O . ARG A 1 184 ? 6.365 1.702 -38.125 1.00 64.44 184 ARG A O 1
ATOM 1499 N N . ASP A 1 185 ? 7.226 -0.179 -37.262 1.00 59.03 185 ASP A N 1
ATOM 1500 C CA . ASP A 1 185 ? 6.346 -1.079 -38.018 1.00 59.03 185 ASP A CA 1
ATOM 1501 C C . ASP A 1 185 ? 4.878 -0.958 -37.565 1.00 59.03 185 ASP A C 1
ATOM 1503 O O . ASP A 1 185 ? 3.964 -1.077 -38.382 1.00 59.03 185 ASP A O 1
ATOM 1507 N N . ARG A 1 186 ? 4.629 -0.634 -36.284 1.00 59.00 186 ARG A N 1
ATOM 1508 C CA . ARG A 1 186 ? 3.277 -0.311 -35.785 1.00 59.00 186 ARG A CA 1
ATOM 1509 C C . ARG A 1 186 ? 2.760 1.032 -36.303 1.00 59.00 186 ARG A C 1
ATOM 1511 O O . ARG A 1 186 ? 1.562 1.156 -36.541 1.00 59.00 186 ARG A O 1
ATOM 1518 N N . GLU A 1 187 ? 3.636 2.014 -36.496 1.00 57.12 187 GLU A N 1
ATOM 1519 C CA . GLU A 1 187 ? 3.278 3.334 -37.038 1.00 57.12 187 GLU A CA 1
ATOM 1520 C C . GLU A 1 187 ? 3.030 3.295 -38.558 1.00 57.12 187 GLU A C 1
ATOM 1522 O O . GLU A 1 187 ? 2.214 4.060 -39.070 1.00 57.12 187 GLU A O 1
ATOM 1527 N N . ALA A 1 188 ? 3.654 2.356 -39.277 1.00 58.12 188 ALA A N 1
ATOM 1528 C CA . ALA A 1 188 ? 3.450 2.148 -40.712 1.00 58.12 188 ALA A CA 1
ATOM 1529 C C . ALA A 1 188 ? 2.136 1.413 -41.068 1.00 58.12 188 ALA A C 1
ATOM 1531 O O . ALA A 1 188 ? 1.728 1.422 -42.228 1.00 58.12 188 ALA A O 1
ATOM 1532 N N . MET A 1 189 ? 1.455 0.794 -40.093 1.00 51.09 189 MET A N 1
ATOM 1533 C CA . MET A 1 189 ? 0.180 0.076 -40.282 1.00 51.09 189 MET A CA 1
ATOM 1534 C C . MET A 1 189 ? -1.068 0.921 -39.978 1.00 51.09 189 MET A C 1
ATOM 1536 O O . MET A 1 189 ? -2.142 0.367 -39.747 1.00 51.09 189 MET A O 1
ATOM 1540 N N . VAL A 1 190 ? -0.975 2.253 -40.006 1.00 50.50 190 VAL A N 1
ATOM 1541 C CA . VAL A 1 190 ? -2.167 3.114 -40.030 1.00 50.50 190 VAL A CA 1
ATOM 1542 C C . VAL A 1 190 ? -2.609 3.281 -41.491 1.00 50.50 190 VAL A C 1
ATOM 1544 O O . VAL A 1 190 ? -1.957 4.019 -42.232 1.00 50.50 190 VAL A O 1
ATOM 1547 N N . PRO A 1 191 ? -3.687 2.615 -41.956 1.00 46.12 191 PRO A N 1
ATOM 1548 C CA . PRO A 1 191 ? -4.212 2.869 -43.287 1.00 46.12 191 PRO A CA 1
ATOM 1549 C C . PRO A 1 191 ? -4.700 4.316 -43.368 1.00 46.12 191 PRO A C 1
ATOM 1551 O O . PRO A 1 191 ? -5.570 4.758 -42.615 1.00 46.12 191 PRO A O 1
ATOM 1554 N N . ALA A 1 192 ? -4.107 5.056 -44.299 1.00 51.03 192 ALA A N 1
ATOM 1555 C CA . ALA A 1 192 ? -4.573 6.365 -44.696 1.00 51.03 192 ALA A CA 1
ATOM 1556 C C . ALA A 1 192 ? -5.970 6.248 -45.320 1.00 51.03 192 ALA A C 1
ATOM 1558 O O . ALA A 1 192 ? -6.145 5.598 -46.347 1.00 51.03 192 ALA A O 1
ATOM 1559 N N . GLY A 1 193 ? -6.925 6.963 -44.727 1.00 49.25 193 GLY A N 1
ATOM 1560 C CA . GLY A 1 193 ? -8.133 7.413 -45.408 1.00 49.25 193 GLY A CA 1
ATOM 1561 C C . GLY A 1 193 ? -9.324 6.462 -45.339 1.00 49.25 193 GLY A C 1
ATOM 1562 O O . GLY A 1 193 ? -9.270 5.341 -45.823 1.00 49.25 193 GLY A O 1
ATOM 1563 N N . THR A 1 194 ? -10.408 6.968 -44.742 1.00 41.00 194 THR A N 1
ATOM 1564 C CA . THR A 1 194 ? -11.768 7.040 -45.315 1.00 41.00 194 THR A CA 1
ATOM 1565 C C . THR A 1 194 ? -12.724 7.432 -44.172 1.00 41.00 194 THR A C 1
ATOM 1567 O O . THR A 1 194 ? -12.981 6.634 -43.284 1.00 41.00 194 THR A O 1
ATOM 1570 N N . THR A 1 195 ? -13.068 8.728 -44.037 1.00 43.94 195 THR A N 1
ATOM 1571 C CA . THR A 1 195 ? -1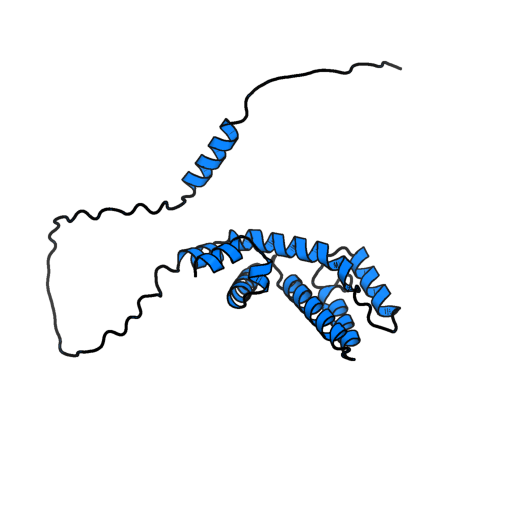4.384 9.312 -44.429 1.00 43.94 195 THR A CA 1
ATOM 1572 C C . THR A 1 195 ? -15.408 9.183 -43.266 1.00 43.94 195 THR A C 1
ATOM 1574 O O . THR A 1 195 ? -15.515 8.120 -42.685 1.00 43.94 195 THR A O 1
ATOM 1577 N N . ARG A 1 196 ? -16.189 10.178 -42.801 1.00 41.22 196 ARG A N 1
ATOM 1578 C CA . ARG A 1 196 ? -17.051 11.144 -43.508 1.00 41.22 196 ARG A CA 1
ATOM 1579 C C . ARG A 1 196 ? -17.676 12.161 -42.511 1.00 41.22 196 ARG A C 1
ATOM 1581 O O . ARG A 1 196 ? -18.114 11.761 -41.445 1.00 41.22 196 ARG A O 1
ATOM 1588 N N . PHE A 1 197 ? -17.789 13.415 -42.957 1.00 37.94 197 PHE A N 1
ATOM 1589 C CA . PHE A 1 197 ? -18.966 14.315 -42.930 1.00 37.94 197 PHE A CA 1
ATOM 1590 C C . PHE A 1 197 ? -19.663 14.789 -41.630 1.00 37.94 197 PHE A C 1
ATOM 1592 O O . PHE A 1 197 ? -20.341 14.038 -40.946 1.00 37.94 197 PHE A O 1
ATOM 1599 N N . ALA A 1 198 ? -19.665 16.129 -41.541 1.00 41.06 198 ALA A N 1
ATOM 1600 C CA . ALA A 1 198 ? -20.812 17.051 -41.482 1.00 41.06 198 ALA A CA 1
ATOM 1601 C C . ALA A 1 198 ? -21.632 17.213 -40.189 1.00 41.06 198 ALA A C 1
ATOM 1603 O O . ALA A 1 198 ? -22.384 16.332 -39.797 1.00 41.06 198 ALA A O 1
ATOM 1604 N N . HIS A 1 199 ? -21.653 18.458 -39.692 1.00 39.41 199 HIS A N 1
ATOM 1605 C CA . HIS A 1 199 ? -22.880 19.266 -39.677 1.00 39.41 199 HIS A CA 1
ATOM 1606 C C . HIS A 1 199 ? -22.557 20.780 -39.610 1.00 39.41 199 HIS A C 1
ATOM 1608 O O . HIS A 1 199 ? -21.932 21.245 -38.660 1.00 39.41 199 HIS A O 1
ATOM 1614 N N . LEU A 1 200 ? -22.989 21.538 -40.634 1.00 45.44 200 LEU A N 1
ATOM 1615 C CA . LEU A 1 200 ? -23.438 22.939 -40.490 1.00 45.44 200 LEU A CA 1
ATOM 1616 C C . LEU A 1 200 ? -24.720 22.926 -39.610 1.00 45.44 200 LEU A C 1
ATOM 1618 O O . LEU A 1 200 ? -25.346 21.874 -39.497 1.00 45.44 200 LEU A O 1
ATOM 1622 N N . VAL A 1 201 ? -25.220 23.964 -38.932 1.00 43.78 201 VAL A N 1
ATOM 1623 C CA . VAL A 1 201 ? -25.632 25.340 -39.298 1.00 43.78 201 VAL A CA 1
ATOM 1624 C C . VAL A 1 201 ? -26.016 26.006 -37.942 1.00 43.78 201 VAL A C 1
ATOM 1626 O O . VAL A 1 201 ? -26.549 25.296 -37.092 1.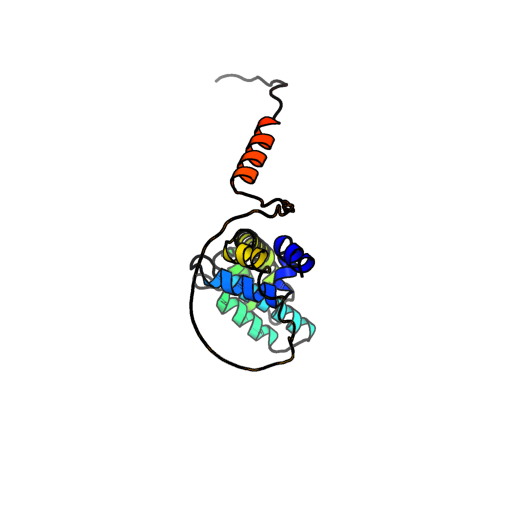00 43.78 201 VAL A O 1
ATOM 1629 N N . TYR A 1 202 ? -25.676 27.259 -37.608 1.00 38.19 202 TYR A N 1
ATOM 1630 C CA . TYR A 1 202 ? -26.523 28.486 -37.617 1.00 38.19 202 TYR A CA 1
ATOM 1631 C C . TYR A 1 202 ? -25.654 29.597 -36.975 1.00 38.19 202 TYR A C 1
ATOM 1633 O O . TYR A 1 202 ? -25.124 29.373 -35.893 1.00 38.19 202 TYR A O 1
ATOM 1641 N N . SER A 1 203 ? -25.229 30.646 -37.689 1.00 43.19 203 SER A N 1
ATOM 1642 C CA . SER A 1 203 ? -25.927 31.898 -38.065 1.00 43.19 203 SER A CA 1
ATOM 1643 C C . SER A 1 203 ? -25.917 32.995 -36.987 1.00 43.19 203 SER A C 1
ATOM 1645 O O . SER A 1 203 ? -26.374 32.781 -35.872 1.00 43.19 203 SER A O 1
ATOM 1647 N N . ASN A 1 204 ? -25.390 34.144 -37.429 1.00 37.75 204 ASN A N 1
ATOM 1648 C CA . ASN A 1 204 ? -25.322 35.506 -36.885 1.00 37.75 204 ASN A CA 1
ATOM 1649 C C . ASN A 1 204 ? -26.380 35.933 -35.853 1.00 37.75 204 ASN A C 1
ATOM 1651 O O . ASN A 1 204 ? -27.570 35.722 -36.082 1.00 37.75 204 ASN A O 1
ATOM 1655 N N . ASP A 1 205 ? -25.926 36.699 -34.856 1.00 46.19 205 ASP A N 1
ATOM 1656 C CA . ASP A 1 205 ? -26.190 38.149 -34.758 1.00 46.19 205 ASP A CA 1
ATOM 1657 C C . ASP A 1 205 ? -24.924 38.854 -34.229 1.00 46.19 205 ASP A C 1
ATOM 1659 O O . ASP A 1 205 ? -24.300 38.292 -33.294 1.00 46.19 205 ASP A O 1
#